Protein AF-A0A1Y1Q187-F1 (afdb_monomer_lite)

Foldseek 3Di:
DPDPVPDWDWAAQDQCDPANVNSPHDHTHPQTQAFKDKDWDDWWWQKDFRYKPPDDFFKKKWKAAQVQCWIEIQPFDTDHDQDFDWDWHAHNVRRIIIIMTGDNVTGDNHIDMTIMGIGGDPRPSDDDQDPVCVVVPDDDKDKDKDDDPDDPDDDDDDDDDPDDDPDPQDWDWDFDPDPDDDTIIIIID

Structure (mmCIF, N/CA/C/O backbone):
data_AF-A0A1Y1Q187-F1
#
_entry.id   AF-A0A1Y1Q187-F1
#
loop_
_atom_site.group_PDB
_atom_site.id
_atom_site.type_symbol
_atom_site.label_atom_id
_atom_site.label_alt_id
_atom_site.label_comp_id
_atom_site.label_asym_id
_atom_site.label_entity_id
_atom_site.label_seq_id
_atom_site.pdbx_PDB_ins_code
_atom_site.Cartn_x
_atom_site.Cartn_y
_atom_site.Cartn_z
_atom_site.occupancy
_atom_site.B_iso_or_equiv
_atom_site.auth_seq_id
_atom_site.auth_comp_id
_atom_site.auth_asym_id
_atom_site.auth_atom_id
_atom_site.pdbx_PDB_model_num
ATOM 1 N N . MET A 1 1 ? -13.799 8.717 -9.356 1.00 34.78 1 MET A N 1
ATOM 2 C CA . MET A 1 1 ? -12.427 8.292 -9.695 1.00 34.78 1 MET A CA 1
ATOM 3 C C . MET A 1 1 ? -11.958 7.432 -8.530 1.00 34.78 1 MET A C 1
ATOM 5 O O . MET A 1 1 ? -11.816 7.969 -7.443 1.00 34.78 1 MET A O 1
ATOM 9 N N . SER A 1 2 ? -11.917 6.103 -8.684 1.00 37.66 2 SER A N 1
ATOM 10 C CA . SER A 1 2 ? -11.393 5.218 -7.629 1.00 37.66 2 SER A CA 1
ATOM 11 C C . SER A 1 2 ? -9.907 5.535 -7.467 1.00 37.66 2 SER A C 1
ATOM 13 O O . SER A 1 2 ? -9.223 5.721 -8.474 1.00 37.66 2 SER A O 1
ATOM 15 N N . ALA A 1 3 ? -9.464 5.732 -6.228 1.00 46.84 3 ALA A N 1
ATOM 16 C CA . ALA A 1 3 ? -8.128 6.207 -5.917 1.00 46.84 3 ALA A CA 1
ATOM 17 C C . ALA A 1 3 ? -7.048 5.301 -6.531 1.00 46.84 3 ALA A C 1
ATOM 19 O O . ALA A 1 3 ? -7.220 4.089 -6.663 1.00 46.84 3 ALA A O 1
ATOM 20 N N . ILE A 1 4 ? -5.916 5.915 -6.867 1.00 53.22 4 ILE A N 1
ATOM 21 C CA . ILE A 1 4 ? -4.645 5.308 -7.302 1.00 53.22 4 ILE A CA 1
ATOM 22 C C . ILE A 1 4 ? -4.083 4.233 -6.343 1.00 53.22 4 ILE A C 1
ATOM 24 O O . ILE A 1 4 ? -3.059 3.622 -6.634 1.00 53.22 4 ILE A O 1
ATOM 28 N N . ASP A 1 5 ? -4.770 3.967 -5.233 1.00 57.59 5 ASP A N 1
ATOM 29 C CA . ASP A 1 5 ? -4.367 3.099 -4.125 1.00 57.59 5 ASP A CA 1
ATOM 30 C C . ASP A 1 5 ? -4.314 1.599 -4.493 1.00 57.59 5 ASP A C 1
ATOM 32 O O . ASP A 1 5 ? -3.791 0.801 -3.725 1.00 57.59 5 ASP A O 1
ATOM 36 N N . ASN A 1 6 ? -4.806 1.200 -5.674 1.00 70.00 6 ASN A N 1
ATOM 37 C CA . ASN A 1 6 ? -4.885 -0.207 -6.103 1.00 70.00 6 ASN A CA 1
ATOM 38 C C . ASN A 1 6 ? -3.731 -0.673 -7.017 1.00 70.00 6 ASN A C 1
ATOM 40 O O . ASN A 1 6 ? -3.802 -1.770 -7.577 1.00 70.00 6 ASN A O 1
ATOM 44 N N . ILE A 1 7 ? -2.685 0.138 -7.223 1.00 80.88 7 ILE A N 1
ATOM 45 C CA . ILE A 1 7 ? -1.506 -0.274 -8.006 1.00 80.88 7 ILE A CA 1
ATOM 46 C C . ILE A 1 7 ? -0.390 -0.722 -7.064 1.00 80.88 7 ILE A C 1
ATOM 48 O O . ILE A 1 7 ? 0.131 0.052 -6.262 1.00 80.88 7 ILE A O 1
ATOM 52 N N . HIS A 1 8 ? 0.005 -1.989 -7.187 1.00 85.19 8 HIS A N 1
ATOM 53 C CA . HIS A 1 8 ? 1.102 -2.577 -6.420 1.00 85.19 8 HIS A CA 1
ATOM 54 C C . HIS A 1 8 ? 2.305 -2.816 -7.328 1.00 85.19 8 HIS A C 1
ATOM 56 O O . HIS A 1 8 ? 2.205 -3.553 -8.309 1.00 85.19 8 HIS A O 1
ATOM 62 N N . ILE A 1 9 ? 3.452 -2.245 -6.962 1.00 88.12 9 ILE A N 1
ATOM 63 C CA . ILE A 1 9 ? 4.723 -2.490 -7.646 1.00 88.12 9 ILE A CA 1
ATOM 64 C C . ILE A 1 9 ? 5.399 -3.696 -6.996 1.00 88.12 9 ILE A C 1
ATOM 66 O O . ILE A 1 9 ? 5.473 -3.794 -5.769 1.00 88.12 9 ILE A O 1
ATOM 70 N N . ARG A 1 10 ? 5.849 -4.645 -7.820 1.00 89.50 10 ARG A N 1
ATOM 71 C CA . ARG A 1 10 ? 6.501 -5.892 -7.400 1.00 89.50 10 ARG A CA 1
ATOM 72 C C . ARG A 1 10 ? 7.610 -6.233 -8.390 1.00 89.50 10 ARG A C 1
ATOM 74 O O . ARG A 1 10 ? 7.431 -6.022 -9.587 1.00 89.50 10 ARG A O 1
ATOM 81 N N . LEU A 1 11 ? 8.714 -6.781 -7.888 1.00 90.44 11 LEU A N 1
ATOM 82 C CA . LEU A 1 11 ? 9.819 -7.264 -8.719 1.00 90.44 11 LEU A CA 1
ATOM 83 C C . LEU A 1 11 ? 9.444 -8.578 -9.431 1.00 90.44 11 LEU A C 1
ATOM 85 O O . LEU A 1 11 ? 8.523 -9.287 -9.010 1.00 90.44 11 LEU A O 1
ATOM 89 N N . SER A 1 12 ? 10.153 -8.899 -10.513 1.00 87.94 12 SER A N 1
ATOM 90 C CA . SER A 1 12 ? 10.093 -10.201 -11.207 1.00 87.94 12 SER A CA 1
ATOM 91 C C . SER A 1 12 ? 11.292 -11.078 -10.803 1.00 87.94 12 SER A C 1
ATOM 93 O O . SER A 1 12 ? 11.997 -10.702 -9.880 1.00 87.94 12 SER A O 1
ATOM 95 N N . GLY A 1 13 ? 11.542 -12.241 -11.411 1.00 88.38 13 GLY A N 1
ATOM 96 C CA . GLY A 1 13 ? 12.723 -13.067 -11.087 1.00 88.38 13 GLY A CA 1
ATOM 97 C C . GLY A 1 13 ? 12.533 -14.104 -9.972 1.00 88.38 13 GLY A C 1
ATOM 98 O O . GLY A 1 13 ? 13.489 -14.771 -9.588 1.00 88.38 13 GLY A O 1
ATOM 99 N N . GLY A 1 14 ? 11.309 -14.293 -9.465 1.00 89.62 14 GLY A N 1
ATOM 100 C CA . GLY A 1 14 ? 10.990 -15.299 -8.446 1.00 89.62 14 GLY A CA 1
ATOM 101 C C . GLY A 1 14 ? 10.112 -14.765 -7.314 1.00 89.62 14 GLY A C 1
ATOM 102 O O . GLY A 1 14 ? 10.111 -13.573 -7.012 1.00 89.62 14 GLY A O 1
ATOM 103 N N . SER A 1 15 ? 9.364 -15.654 -6.646 1.00 90.12 15 SER A N 1
ATOM 104 C CA . SER A 1 15 ? 8.418 -15.256 -5.591 1.00 90.12 15 SER A CA 1
ATOM 105 C C . SER A 1 15 ? 9.099 -14.592 -4.390 1.00 90.12 15 SER A C 1
ATOM 107 O O . SER A 1 15 ? 8.516 -13.707 -3.785 1.00 90.12 15 SER A O 1
ATOM 109 N N . GLY A 1 16 ? 10.331 -14.976 -4.054 1.00 91.19 16 GLY A N 1
ATOM 110 C CA . GLY A 1 16 ? 11.084 -14.389 -2.941 1.00 91.19 16 GLY A CA 1
ATOM 111 C C . GLY A 1 16 ? 11.905 -13.150 -3.300 1.00 91.19 16 GLY A C 1
ATOM 112 O O . GLY A 1 16 ? 12.696 -12.721 -2.470 1.00 91.19 16 GLY A O 1
ATOM 113 N N . ASN A 1 17 ? 11.788 -12.602 -4.516 1.00 90.50 17 ASN A N 1
ATOM 114 C CA . ASN A 1 17 ? 12.696 -11.540 -4.934 1.00 90.50 17 ASN A CA 1
ATOM 115 C C . ASN A 1 17 ? 12.448 -10.222 -4.166 1.00 90.50 17 ASN A C 1
ATOM 117 O O . ASN A 1 17 ? 11.346 -9.667 -4.219 1.00 90.50 17 ASN A O 1
ATOM 121 N N . THR A 1 18 ? 13.489 -9.713 -3.508 1.00 89.12 18 THR A N 1
ATOM 122 C CA . THR A 1 18 ? 13.568 -8.377 -2.898 1.00 89.12 18 THR A CA 1
ATOM 123 C C . THR A 1 18 ? 14.679 -7.500 -3.490 1.00 89.12 18 THR A C 1
ATOM 125 O O . THR A 1 18 ? 14.793 -6.354 -3.081 1.00 89.12 18 THR A O 1
ATOM 128 N N . ASP A 1 19 ? 15.489 -8.024 -4.412 1.00 87.44 19 ASP A N 1
ATOM 129 C CA . ASP A 1 19 ? 16.639 -7.370 -5.041 1.00 87.44 19 ASP A CA 1
ATOM 130 C C . ASP A 1 19 ? 16.348 -7.048 -6.525 1.00 87.44 19 ASP A C 1
ATOM 132 O O . ASP A 1 19 ? 16.164 -7.966 -7.343 1.00 87.44 19 ASP A O 1
ATOM 136 N N . PRO A 1 20 ? 16.335 -5.764 -6.914 1.00 86.75 20 PRO A N 1
ATOM 137 C CA . PRO A 1 20 ? 16.074 -5.343 -8.292 1.00 86.75 20 PRO A CA 1
ATOM 138 C C . PRO A 1 20 ? 17.073 -5.889 -9.304 1.00 86.75 20 PRO A C 1
ATOM 140 O O . PRO A 1 20 ? 16.671 -6.175 -10.428 1.00 86.75 20 PRO A O 1
ATOM 143 N N . ASN A 1 21 ? 18.326 -6.130 -8.904 1.00 83.88 21 ASN A N 1
ATOM 144 C CA . ASN A 1 21 ? 19.351 -6.692 -9.792 1.00 83.88 21 ASN A CA 1
ATOM 145 C C . ASN A 1 21 ? 18.992 -8.110 -10.260 1.00 83.88 21 ASN A C 1
ATOM 147 O O . ASN A 1 21 ? 19.491 -8.601 -11.269 1.00 83.88 21 ASN A O 1
ATOM 151 N N . THR A 1 22 ? 18.107 -8.792 -9.528 1.00 86.19 22 THR A N 1
ATOM 152 C CA . THR A 1 22 ? 17.637 -10.137 -9.879 1.00 86.19 22 THR A CA 1
ATOM 153 C C . THR A 1 22 ? 16.284 -10.127 -10.597 1.00 86.19 22 THR A C 1
ATOM 155 O O . THR A 1 22 ? 15.752 -11.186 -10.937 1.00 86.19 22 THR A O 1
ATOM 158 N N . ALA A 1 23 ? 15.716 -8.948 -10.885 1.00 87.44 23 ALA A N 1
ATOM 159 C CA . ALA A 1 23 ? 14.415 -8.782 -11.536 1.00 87.44 23 ALA A CA 1
ATOM 160 C C . ALA A 1 23 ? 14.460 -9.007 -13.064 1.00 87.44 23 ALA A C 1
ATOM 162 O O . ALA A 1 23 ? 13.929 -8.220 -13.846 1.00 87.44 23 ALA A O 1
ATOM 163 N N . LEU A 1 24 ? 15.037 -10.131 -13.492 1.00 83.94 24 LEU A N 1
ATOM 164 C CA . LEU A 1 24 ? 15.310 -10.482 -14.893 1.00 83.94 24 LEU A CA 1
ATOM 165 C C . LEU A 1 24 ? 14.098 -11.079 -15.647 1.00 83.94 24 LEU A C 1
ATOM 167 O O . LEU A 1 24 ? 14.247 -11.714 -16.692 1.00 83.94 24 LEU A O 1
ATOM 171 N N . GLY A 1 25 ? 12.877 -10.897 -15.135 1.00 82.56 25 GLY A N 1
ATOM 172 C CA . GLY A 1 25 ? 11.638 -11.439 -15.702 1.00 82.56 25 GLY A CA 1
ATOM 173 C C . GLY A 1 25 ? 11.144 -12.736 -15.047 1.00 82.56 25 GLY A C 1
ATOM 174 O O . GLY A 1 25 ? 11.734 -13.262 -14.108 1.00 82.56 25 GLY A O 1
ATOM 175 N N . GLY A 1 26 ? 10.006 -13.254 -15.516 1.00 84.44 26 GLY A N 1
ATOM 176 C CA . GLY A 1 26 ? 9.407 -14.490 -14.996 1.00 84.44 26 GLY A CA 1
ATOM 177 C C . GLY A 1 26 ? 8.438 -14.268 -13.830 1.00 84.44 26 GLY A C 1
ATOM 178 O O . GLY A 1 26 ? 7.611 -13.362 -13.863 1.00 84.44 26 GLY A O 1
ATOM 179 N N . ILE A 1 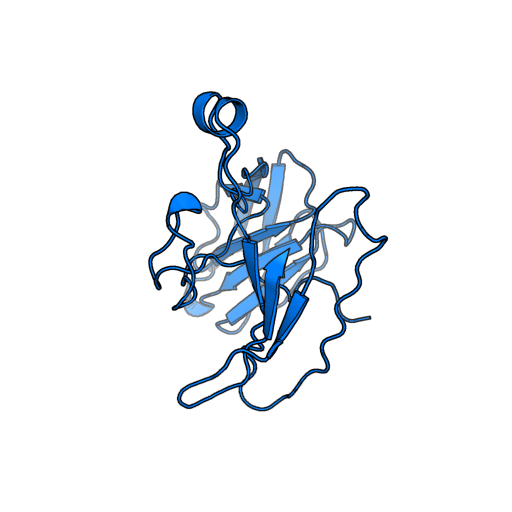27 ? 8.497 -15.131 -12.810 1.00 86.31 27 ILE A N 1
ATOM 180 C CA . ILE A 1 27 ? 7.509 -15.155 -11.718 1.00 86.31 27 ILE A CA 1
ATOM 181 C C . ILE A 1 27 ? 7.565 -13.852 -10.903 1.00 86.31 27 ILE A C 1
ATOM 183 O O . ILE A 1 27 ? 8.628 -13.444 -10.435 1.00 86.31 27 ILE A O 1
ATOM 187 N N . LYS A 1 28 ? 6.396 -13.235 -10.691 1.00 88.81 28 LYS A N 1
ATOM 188 C CA . LYS A 1 28 ? 6.206 -12.057 -9.831 1.00 88.81 28 LYS A CA 1
ATOM 189 C C . LYS A 1 28 ? 6.535 -12.361 -8.364 1.00 88.81 28 LYS A C 1
ATOM 191 O O . LYS A 1 28 ? 6.045 -13.345 -7.809 1.00 88.81 28 LYS A O 1
ATOM 196 N N . SER A 1 29 ? 7.251 -11.449 -7.713 1.00 91.38 29 SER A N 1
ATOM 197 C CA . SER A 1 29 ? 7.556 -11.496 -6.282 1.00 91.38 29 SER A CA 1
ATOM 198 C C . SER A 1 29 ? 6.315 -11.376 -5.380 1.00 91.38 29 SER A C 1
ATOM 200 O O . SER A 1 29 ? 5.363 -10.638 -5.666 1.00 91.38 29 SER A O 1
ATOM 202 N N . SER A 1 30 ? 6.342 -12.061 -4.233 1.00 89.81 30 SER A N 1
ATOM 203 C CA . SER A 1 30 ? 5.419 -11.870 -3.111 1.00 89.81 30 SER A CA 1
ATOM 204 C C . SER A 1 30 ? 5.783 -10.674 -2.228 1.00 89.81 30 SER A C 1
ATOM 206 O O . SER A 1 30 ? 4.955 -10.273 -1.407 1.00 89.81 30 SER A O 1
ATOM 208 N N . HIS A 1 31 ? 6.900 -9.993 -2.482 1.00 87.75 31 HIS A N 1
ATOM 209 C CA . HIS A 1 31 ? 7.253 -8.720 -1.851 1.00 87.75 31 HIS A CA 1
ATOM 210 C C . HIS A 1 31 ? 6.755 -7.527 -2.674 1.00 87.75 31 HIS A C 1
ATOM 212 O O . HIS A 1 31 ? 6.916 -7.477 -3.895 1.00 87.75 31 HIS A O 1
ATOM 218 N N . ARG A 1 32 ? 6.092 -6.579 -2.003 1.00 88.38 32 ARG A N 1
ATOM 219 C CA . ARG A 1 32 ? 5.692 -5.294 -2.589 1.00 88.38 32 ARG A CA 1
ATOM 220 C C . ARG A 1 32 ? 6.838 -4.304 -2.416 1.00 88.38 32 ARG A C 1
ATOM 222 O O . ARG A 1 32 ? 7.405 -4.226 -1.332 1.00 88.38 32 ARG A O 1
ATOM 229 N N . VAL A 1 33 ? 7.134 -3.530 -3.455 1.00 88.75 33 VAL A N 1
ATOM 230 C CA . VAL A 1 33 ? 8.047 -2.390 -3.338 1.00 88.75 33 VAL A CA 1
ATOM 231 C C . VAL A 1 33 ? 7.339 -1.286 -2.558 1.00 88.75 33 VAL A C 1
ATOM 233 O O . VAL A 1 33 ? 6.255 -0.839 -2.943 1.00 88.75 33 VAL A O 1
ATOM 236 N N . LEU A 1 34 ? 7.929 -0.884 -1.434 1.00 88.75 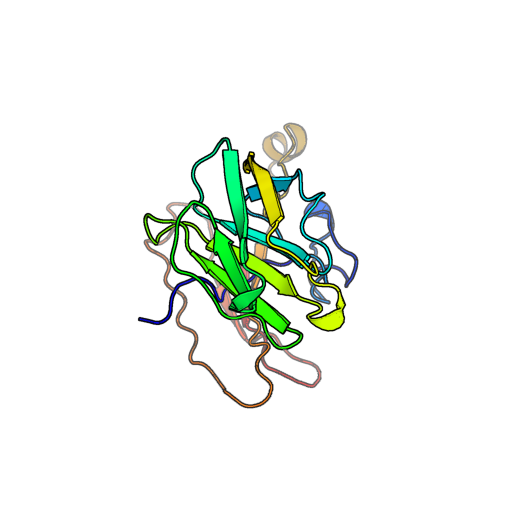34 LEU A N 1
ATOM 237 C CA . LEU A 1 34 ? 7.363 0.119 -0.537 1.00 88.75 34 LEU A CA 1
ATOM 238 C C . LEU A 1 34 ? 7.745 1.534 -0.992 1.00 88.75 34 LEU A C 1
ATOM 240 O O . LEU A 1 34 ? 8.796 1.742 -1.591 1.00 88.75 34 LEU A O 1
ATOM 244 N N . SER A 1 35 ? 6.888 2.514 -0.702 1.00 86.81 35 SER A N 1
ATOM 245 C CA . SER A 1 35 ? 7.191 3.941 -0.919 1.00 86.81 35 SER A CA 1
ATOM 246 C C . SER A 1 35 ? 7.572 4.666 0.369 1.00 86.81 35 SER A C 1
ATOM 248 O O . SER A 1 35 ? 8.295 5.659 0.340 1.00 86.81 35 SER A O 1
ATOM 250 N N . GLN A 1 36 ? 7.081 4.184 1.508 1.00 92.75 36 GLN A N 1
ATOM 251 C CA . GLN A 1 36 ? 7.394 4.708 2.831 1.00 92.75 36 GLN A CA 1
ATOM 252 C C . GLN A 1 36 ? 7.548 3.545 3.804 1.00 92.75 36 GLN A C 1
ATOM 254 O O . GLN A 1 36 ? 6.889 2.514 3.652 1.00 92.75 36 GLN A O 1
ATOM 259 N N . ALA A 1 37 ? 8.395 3.729 4.812 1.00 93.31 37 ALA A N 1
ATOM 260 C CA . ALA A 1 37 ? 8.474 2.822 5.946 1.00 93.31 37 ALA A CA 1
ATOM 261 C C . ALA A 1 37 ? 7.662 3.406 7.098 1.00 93.31 37 ALA A C 1
ATOM 263 O O . ALA A 1 37 ? 7.728 4.610 7.357 1.00 93.31 37 ALA A O 1
ATOM 264 N N . VAL A 1 38 ? 6.922 2.552 7.802 1.00 96.69 38 VAL A N 1
ATOM 265 C CA . VAL A 1 38 ? 6.204 2.929 9.021 1.00 96.69 38 VAL A CA 1
ATOM 266 C C . VAL A 1 38 ? 6.599 1.966 10.126 1.00 96.69 38 VAL A C 1
ATOM 268 O O . VAL A 1 38 ? 6.465 0.754 9.983 1.00 96.69 38 VAL A O 1
ATOM 271 N N . THR A 1 39 ? 7.117 2.507 11.223 1.00 97.06 39 THR A N 1
ATOM 272 C CA . THR A 1 39 ? 7.641 1.724 12.351 1.00 97.06 39 THR A CA 1
ATOM 273 C C . THR A 1 39 ? 7.088 2.237 13.678 1.00 97.06 39 THR A C 1
ATOM 275 O O . THR A 1 39 ? 6.583 3.357 13.751 1.00 97.06 39 THR A O 1
ATOM 278 N N . GLY A 1 40 ? 7.179 1.421 14.732 1.00 96.81 40 GLY A N 1
ATOM 279 C CA . GLY A 1 40 ? 6.746 1.795 16.087 1.00 96.81 40 GLY A CA 1
ATOM 280 C C . GLY A 1 40 ? 5.395 1.228 16.532 1.00 96.81 40 GLY A C 1
ATOM 281 O O . GLY A 1 40 ? 4.875 1.663 17.553 1.00 96.81 40 GLY A O 1
ATOM 282 N N . LEU A 1 41 ? 4.819 0.270 15.797 1.00 97.81 41 LEU A N 1
ATOM 283 C CA . LEU A 1 41 ? 3.603 -0.425 16.228 1.00 97.81 41 LEU A CA 1
ATOM 284 C C . LEU A 1 41 ? 3.929 -1.325 17.425 1.00 97.81 41 LEU A C 1
ATOM 286 O O . LEU A 1 41 ? 4.827 -2.164 17.326 1.00 97.81 41 LEU A O 1
ATOM 290 N N . SER A 1 42 ? 3.229 -1.147 18.545 1.00 96.56 42 SER A N 1
ATOM 291 C CA . SER A 1 42 ? 3.557 -1.867 19.782 1.00 96.56 42 SER A CA 1
ATOM 292 C C . SER A 1 42 ? 2.351 -2.179 20.663 1.00 96.56 42 SER A C 1
ATOM 294 O O . SER A 1 42 ? 2.267 -3.281 21.202 1.00 96.56 42 SER A O 1
ATOM 296 N N . ASN A 1 43 ? 1.405 -1.248 20.782 1.00 97.31 43 ASN A N 1
ATOM 297 C CA . ASN A 1 43 ? 0.252 -1.366 21.670 1.00 97.31 43 ASN A CA 1
ATOM 298 C C . ASN A 1 43 ? -0.998 -1.869 20.940 1.00 97.31 43 ASN A C 1
ATOM 300 O O . ASN A 1 43 ? -1.817 -2.574 21.529 1.00 97.31 43 ASN A O 1
ATOM 304 N N . ILE A 1 44 ? -1.165 -1.524 19.661 1.00 98.00 44 ILE A N 1
ATOM 305 C CA . ILE A 1 44 ? -2.304 -1.985 18.863 1.00 98.00 44 ILE A CA 1
ATOM 306 C C . ILE A 1 44 ? -1.994 -3.376 18.299 1.00 98.00 44 ILE A C 1
ATOM 308 O O . ILE A 1 44 ? -1.376 -3.530 17.246 1.00 98.00 44 ILE A O 1
ATOM 312 N N . THR A 1 45 ? -2.436 -4.409 19.015 1.00 98.00 45 THR A N 1
ATOM 313 C CA . THR A 1 45 ? -2.305 -5.811 18.602 1.00 98.00 45 THR A CA 1
ATOM 314 C C . THR A 1 45 ? -3.253 -6.167 17.454 1.00 98.00 45 THR A C 1
ATOM 316 O O . THR A 1 45 ? -4.237 -5.477 17.195 1.00 98.00 45 THR A O 1
ATOM 319 N N . GLY A 1 46 ? -2.962 -7.261 16.742 1.00 97.31 46 GLY A N 1
ATOM 320 C CA . GLY A 1 46 ? -3.821 -7.748 15.655 1.00 97.31 46 GLY A CA 1
ATOM 321 C C . GLY A 1 46 ? -3.789 -6.898 14.384 1.00 97.31 46 GLY A C 1
ATOM 322 O O . GLY A 1 46 ? -4.573 -7.156 13.478 1.00 97.31 46 GLY A O 1
ATOM 323 N N . VAL A 1 47 ? -2.890 -5.916 14.301 1.00 98.25 47 VAL A N 1
ATOM 324 C CA . VAL A 1 47 ? -2.666 -5.080 13.119 1.00 98.25 47 VAL A CA 1
ATOM 325 C C . VAL A 1 47 ? -1.277 -5.367 12.559 1.00 98.25 47 VAL A C 1
ATOM 327 O O . VAL A 1 47 ? -0.301 -5.446 13.298 1.00 98.25 47 VAL A O 1
ATOM 330 N N . THR A 1 48 ? -1.185 -5.523 11.244 1.00 97.38 48 THR A N 1
ATOM 331 C CA . THR A 1 48 ? 0.073 -5.506 10.490 1.00 97.38 48 THR A CA 1
ATOM 332 C C . THR A 1 48 ? 0.027 -4.336 9.522 1.00 97.38 48 THR A C 1
ATOM 334 O O . THR A 1 48 ? -1.005 -4.104 8.897 1.00 97.38 48 THR A O 1
ATOM 337 N N . ILE A 1 49 ? 1.119 -3.579 9.419 1.00 96.06 49 ILE A N 1
ATOM 338 C CA . ILE A 1 49 ? 1.238 -2.490 8.448 1.00 96.06 49 ILE A CA 1
ATOM 339 C C . ILE A 1 49 ? 1.843 -3.061 7.175 1.00 96.06 49 ILE A C 1
ATOM 341 O O . ILE A 1 49 ? 2.987 -3.513 7.187 1.00 96.06 49 ILE A O 1
ATOM 345 N N . ASP A 1 50 ? 1.080 -3.021 6.090 1.00 92.94 50 ASP A N 1
ATOM 346 C CA . ASP A 1 50 ? 1.479 -3.626 4.822 1.00 92.94 50 ASP A CA 1
ATOM 347 C C . ASP A 1 50 ? 2.122 -2.602 3.886 1.00 92.94 50 ASP A C 1
ATOM 349 O O . ASP A 1 50 ? 3.064 -2.914 3.154 1.00 92.94 50 ASP A O 1
ATOM 353 N N . TYR A 1 51 ? 1.606 -1.370 3.886 1.00 92.69 51 TYR A N 1
ATOM 354 C CA . TYR A 1 51 ? 2.078 -0.316 2.998 1.00 92.69 51 TYR A CA 1
ATOM 355 C C . TYR A 1 51 ? 1.680 1.076 3.489 1.00 92.69 51 TYR A C 1
ATOM 357 O O . TYR A 1 51 ? 0.646 1.269 4.125 1.00 92.69 51 TYR A O 1
ATOM 365 N N . ALA A 1 52 ? 2.489 2.068 3.135 1.00 93.19 52 ALA A N 1
ATOM 366 C CA . ALA A 1 52 ? 2.179 3.473 3.333 1.00 93.19 52 ALA A CA 1
ATOM 367 C C . ALA A 1 52 ? 2.639 4.284 2.123 1.00 93.19 52 ALA A C 1
ATOM 369 O O . ALA A 1 52 ? 3.697 4.021 1.542 1.00 93.19 52 ALA A O 1
ATOM 370 N N . HIS A 1 53 ? 1.847 5.287 1.755 1.00 91.38 53 HIS A N 1
ATOM 371 C CA . HIS A 1 53 ? 2.231 6.255 0.735 1.00 91.38 53 HIS A CA 1
ATOM 372 C C . HIS A 1 53 ? 1.615 7.623 1.003 1.00 91.38 53 HIS A C 1
ATOM 374 O O . HIS A 1 53 ? 0.567 7.733 1.642 1.00 91.38 53 HIS A O 1
ATOM 380 N N . SER A 1 54 ? 2.267 8.655 0.464 1.00 92.69 54 SER A N 1
ATOM 381 C CA . SER A 1 54 ? 1.819 10.051 0.513 1.00 92.69 54 SER A CA 1
ATOM 382 C C . SER A 1 54 ? 1.593 10.615 1.922 1.00 92.69 54 SER A C 1
ATOM 384 O O . SER A 1 54 ? 1.019 11.687 2.065 1.00 92.69 54 SER A O 1
ATOM 386 N N . ASN A 1 55 ? 2.048 9.934 2.976 1.00 94.44 55 ASN A N 1
ATOM 387 C CA . ASN A 1 55 ? 1.970 10.468 4.329 1.00 94.44 55 ASN A CA 1
ATOM 388 C C . ASN A 1 55 ? 3.088 11.497 4.545 1.00 94.44 55 ASN A C 1
ATOM 390 O O . ASN A 1 55 ? 4.207 11.279 4.070 1.00 94.44 55 ASN A O 1
ATOM 394 N N . PRO A 1 56 ? 2.846 12.584 5.295 1.00 95.19 56 PRO A N 1
ATOM 395 C CA . PRO A 1 56 ? 3.923 13.452 5.753 1.00 95.19 56 PRO A CA 1
ATOM 396 C C . PRO A 1 56 ? 4.999 12.652 6.499 1.00 95.19 56 PRO A C 1
ATOM 398 O O . PRO A 1 56 ? 4.683 11.759 7.287 1.00 95.19 56 PRO A O 1
ATOM 401 N N . LEU A 1 57 ? 6.272 12.968 6.247 1.00 96.31 57 LEU A N 1
ATOM 402 C CA . LEU A 1 57 ? 7.384 12.384 6.999 1.00 96.31 57 LEU A CA 1
ATOM 403 C C . LEU A 1 57 ? 7.362 12.893 8.446 1.00 96.31 57 LEU A C 1
ATOM 405 O O . LEU A 1 57 ? 6.980 14.035 8.699 1.00 96.31 57 LEU A O 1
ATOM 409 N N . GLY A 1 58 ? 7.818 12.066 9.384 1.00 96.94 58 GLY A N 1
ATOM 410 C CA . GLY A 1 58 ? 7.775 12.374 10.812 1.00 96.94 58 GLY A CA 1
ATOM 411 C C . GLY A 1 58 ? 6.883 11.390 11.551 1.00 96.94 58 GLY A C 1
ATOM 412 O O . GLY A 1 58 ? 6.970 10.191 11.305 1.00 96.94 58 GLY A O 1
ATOM 413 N N . THR A 1 59 ? 6.052 11.867 12.474 1.00 97.50 59 THR A N 1
ATOM 414 C CA . THR A 1 59 ? 5.192 10.995 13.281 1.00 97.50 59 THR A CA 1
ATOM 415 C C . THR A 1 59 ? 3.716 11.161 12.949 1.00 97.50 59 THR A C 1
ATOM 417 O O . THR A 1 59 ? 3.242 12.255 12.643 1.00 97.50 59 THR A O 1
ATOM 420 N N . ALA A 1 60 ? 2.974 10.062 13.040 1.00 97.94 60 ALA A N 1
ATOM 421 C CA . ALA A 1 60 ? 1.522 10.048 12.941 1.00 97.94 60 ALA A CA 1
ATOM 422 C C . ALA A 1 60 ? 0.942 8.982 13.876 1.00 97.94 60 ALA A C 1
ATOM 424 O O . ALA A 1 60 ? 1.562 7.953 14.141 1.00 97.94 60 ALA A O 1
ATOM 425 N N . THR A 1 61 ? -0.249 9.243 14.409 1.00 98.31 61 THR A N 1
ATOM 426 C CA . THR A 1 61 ? -0.897 8.342 15.367 1.00 98.31 61 THR A CA 1
ATOM 427 C C . THR A 1 61 ? -1.790 7.344 14.644 1.00 98.31 61 THR A C 1
ATOM 429 O O . THR A 1 61 ? -2.676 7.745 13.888 1.00 98.31 61 THR A O 1
ATOM 432 N N . LEU A 1 62 ? -1.593 6.057 14.923 1.00 98.69 62 LEU A N 1
ATOM 433 C CA . LEU A 1 62 ? -2.600 5.025 14.706 1.00 98.69 62 LEU A CA 1
ATOM 434 C C . LEU A 1 62 ? -3.378 4.879 16.015 1.00 98.69 62 LEU A C 1
ATOM 436 O O . LEU A 1 62 ? -2.768 4.683 17.066 1.00 98.69 62 LEU A O 1
ATOM 440 N N . ALA A 1 63 ? -4.702 5.005 15.978 1.00 98.50 63 ALA A N 1
ATOM 441 C CA . ALA A 1 63 ? -5.532 4.868 17.173 1.00 98.50 63 ALA A CA 1
ATOM 442 C C . ALA A 1 63 ? -6.694 3.906 16.938 1.00 98.50 63 ALA A C 1
ATOM 444 O O . ALA A 1 63 ? -7.399 4.004 15.932 1.00 98.50 63 ALA A O 1
ATOM 445 N N . TYR A 1 64 ? -6.878 3.000 17.893 1.00 98.75 64 TYR A N 1
ATOM 446 C CA . TYR A 1 64 ? -7.962 2.038 17.982 1.00 98.75 64 TYR A CA 1
ATOM 447 C C . TYR A 1 64 ? -8.976 2.468 19.042 1.00 98.75 64 TYR A C 1
ATOM 449 O O . TYR A 1 64 ? -8.606 2.793 20.172 1.00 98.75 64 TYR A O 1
ATOM 457 N N . THR A 1 65 ? -10.257 2.408 18.686 1.00 98.50 65 THR A N 1
ATOM 458 C CA . THR A 1 65 ? -11.375 2.643 19.604 1.00 98.50 65 THR A CA 1
ATOM 459 C C . THR A 1 65 ? -12.182 1.361 19.762 1.00 98.50 65 THR A C 1
ATOM 461 O O . THR A 1 65 ? -12.776 0.875 18.798 1.00 98.50 65 THR A O 1
ATOM 464 N N . HIS A 1 66 ? -12.242 0.833 20.984 1.00 98.00 66 HIS A N 1
ATOM 465 C CA . HIS A 1 66 ? -12.835 -0.465 21.299 1.00 98.00 66 HIS A CA 1
ATOM 466 C C . HIS A 1 66 ? -14.358 -0.467 21.146 1.00 98.00 66 HIS A C 1
ATOM 468 O O . HIS A 1 66 ? -14.910 -1.362 20.514 1.00 98.00 66 HIS A O 1
ATOM 474 N N . SER A 1 67 ? -15.038 0.567 21.652 1.00 95.88 67 SER A N 1
ATOM 475 C CA . SER A 1 67 ? -16.510 0.661 21.611 1.00 95.88 67 SER A CA 1
ATOM 476 C C . SER A 1 67 ? -17.076 0.621 20.180 1.00 95.88 67 SER A C 1
ATOM 478 O O . SER A 1 67 ? -18.148 0.068 19.945 1.00 95.88 67 SER A O 1
ATOM 480 N N . GLY A 1 68 ? -16.337 1.174 19.210 1.00 94.62 68 GLY A N 1
ATOM 481 C CA . GLY A 1 68 ? -16.715 1.177 17.793 1.00 94.62 68 GLY A CA 1
ATOM 482 C C . GLY A 1 68 ? -16.015 0.120 16.937 1.00 94.62 68 GLY A C 1
ATOM 483 O O . GLY A 1 68 ? -16.365 -0.027 15.769 1.00 94.62 68 GLY A O 1
ATOM 484 N N . VAL A 1 69 ? -15.023 -0.590 17.486 1.00 97.81 69 VAL A N 1
ATOM 485 C CA . VAL A 1 69 ? -14.098 -1.466 16.744 1.00 97.81 69 VAL A CA 1
ATOM 486 C C . VAL A 1 69 ? -13.569 -0.760 15.488 1.00 97.81 69 VAL A C 1
ATOM 488 O O . VAL A 1 69 ? -13.684 -1.243 14.358 1.00 97.81 69 VAL A O 1
ATOM 491 N N . THR A 1 70 ? -13.034 0.447 15.685 1.00 98.50 70 THR A N 1
ATOM 492 C CA . THR A 1 70 ? -12.556 1.311 14.598 1.00 98.50 70 THR A CA 1
ATOM 493 C C . THR A 1 70 ? -11.084 1.657 14.738 1.00 98.50 70 THR A C 1
ATOM 495 O O . THR A 1 70 ? -10.598 1.844 15.852 1.00 98.50 70 THR A O 1
ATOM 498 N N . LEU A 1 71 ? -10.405 1.840 13.606 1.00 98.69 71 LEU A N 1
ATOM 499 C CA . LEU A 1 71 ? -9.063 2.415 13.530 1.00 98.69 71 LEU A CA 1
ATOM 500 C C . LEU A 1 71 ? -9.089 3.789 12.852 1.00 98.69 71 LEU A C 1
ATOM 502 O O . LEU A 1 71 ? -9.876 4.032 11.939 1.00 98.69 71 LEU A O 1
ATOM 506 N N . THR A 1 72 ? -8.198 4.677 13.284 1.00 98.31 72 THR A N 1
ATOM 507 C CA . THR A 1 72 ? -7.930 5.987 12.672 1.00 98.31 72 THR A CA 1
ATOM 508 C C . THR A 1 72 ? -6.435 6.153 12.452 1.00 98.31 72 THR A C 1
ATOM 510 O O . THR A 1 72 ? -5.630 5.636 13.226 1.00 98.31 72 THR A O 1
ATOM 513 N N . TRP A 1 73 ? -6.060 6.898 11.414 1.00 98.31 73 TRP A N 1
ATOM 514 C CA . TRP A 1 73 ? -4.668 7.178 11.076 1.00 98.31 73 TRP A CA 1
ATOM 515 C C . TRP A 1 73 ? -4.451 8.680 10.926 1.00 98.31 73 TRP A C 1
ATOM 517 O O . TRP A 1 73 ? -5.202 9.336 10.212 1.00 98.31 73 TRP A O 1
ATOM 527 N N . GLY A 1 74 ? -3.456 9.250 11.610 1.00 96.69 74 GLY A N 1
ATOM 528 C CA . GLY A 1 74 ? -3.073 10.661 11.455 1.00 96.69 74 GLY A CA 1
ATOM 529 C C . GLY A 1 74 ? -4.227 11.657 11.659 1.00 96.69 74 GLY A C 1
ATOM 530 O O . GLY A 1 74 ? -4.276 12.688 10.983 1.00 96.69 74 GLY A O 1
ATOM 531 N N . GLY A 1 75 ? -5.191 11.319 12.525 1.00 95.31 75 GLY A N 1
ATOM 532 C CA . GLY A 1 75 ? -6.403 12.111 12.770 1.00 95.31 75 GLY A CA 1
ATOM 533 C C . GLY A 1 75 ? -7.461 12.054 11.659 1.00 95.31 75 GLY A C 1
ATOM 534 O O . GLY A 1 75 ? -8.359 12.892 11.640 1.00 95.31 75 GLY A O 1
ATOM 535 N N . GLY A 1 76 ? -7.347 11.122 10.712 1.00 96.75 76 GLY A N 1
ATOM 536 C CA . GLY A 1 76 ? -8.326 10.923 9.647 1.00 96.75 76 GLY A CA 1
ATOM 537 C C . GLY A 1 76 ? -9.601 10.209 10.094 1.00 96.75 76 GLY A C 1
ATOM 538 O O . GLY A 1 76 ? -9.830 9.947 11.276 1.00 96.75 76 GLY A O 1
ATOM 539 N N . THR A 1 77 ? -10.460 9.903 9.122 1.00 96.69 77 THR A N 1
ATOM 540 C CA . THR A 1 77 ? -11.765 9.275 9.363 1.00 96.69 77 THR A CA 1
ATOM 541 C C . THR A 1 77 ? -11.623 7.868 9.942 1.00 96.69 77 THR A C 1
ATOM 543 O O . THR A 1 77 ? -10.791 7.079 9.497 1.00 96.69 77 THR A O 1
ATOM 546 N N . ALA A 1 78 ? -12.476 7.544 10.916 1.00 97.81 78 ALA A N 1
ATOM 547 C CA . ALA A 1 78 ? -12.534 6.220 11.518 1.00 97.81 78 ALA A CA 1
ATOM 548 C C . ALA A 1 78 ? -13.032 5.166 10.519 1.00 97.81 78 ALA A C 1
ATOM 550 O O . ALA A 1 78 ? -14.050 5.355 9.852 1.00 97.81 78 ALA A O 1
ATOM 551 N N . VAL A 1 79 ? -12.328 4.038 10.458 1.00 98.19 79 VAL A N 1
ATOM 552 C CA . VAL A 1 79 ? -12.668 2.881 9.625 1.00 98.19 79 VAL A CA 1
ATOM 553 C C . VAL A 1 79 ? -13.019 1.709 10.532 1.00 98.19 79 VAL A C 1
ATOM 555 O O . VAL A 1 79 ? -12.245 1.361 11.422 1.00 98.19 79 VAL A O 1
ATOM 558 N N . ALA A 1 80 ? -14.189 1.104 10.318 1.00 98.00 80 ALA A N 1
ATOM 559 C CA . ALA A 1 80 ? -14.626 -0.080 11.054 1.00 98.00 80 ALA A CA 1
ATOM 560 C C . ALA A 1 80 ? -13.830 -1.316 10.622 1.00 98.00 80 ALA A C 1
ATOM 562 O O . ALA A 1 80 ? -13.740 -1.607 9.431 1.00 98.00 80 ALA A O 1
ATOM 563 N N . VAL A 1 81 ? -13.292 -2.052 11.596 1.00 97.69 81 VAL A N 1
ATOM 564 C CA . VAL A 1 81 ? -12.390 -3.197 11.378 1.00 97.69 81 VAL A CA 1
ATOM 565 C C . VAL A 1 81 ? -12.863 -4.466 12.095 1.00 97.69 81 VAL A C 1
ATOM 567 O O . VAL A 1 81 ? -12.076 -5.268 12.591 1.00 97.69 81 VAL A O 1
ATOM 570 N N . ALA A 1 82 ? -14.183 -4.656 12.158 1.00 95.81 82 ALA A N 1
ATOM 571 C CA . ALA A 1 82 ? -14.821 -5.751 12.895 1.00 95.81 82 ALA A CA 1
ATOM 572 C C . ALA A 1 82 ? -14.512 -7.157 12.336 1.00 95.81 82 ALA A C 1
ATOM 574 O O . ALA A 1 82 ? -14.659 -8.158 13.038 1.00 95.81 82 ALA A O 1
ATOM 575 N N . THR A 1 83 ? -14.072 -7.251 11.081 1.00 97.06 83 THR A N 1
ATOM 576 C CA . THR A 1 83 ? -13.740 -8.516 10.412 1.00 97.06 83 THR A CA 1
ATOM 577 C C . THR A 1 83 ? -12.261 -8.601 10.061 1.00 97.06 83 THR A C 1
ATOM 579 O O . THR A 1 83 ? -11.606 -7.582 9.850 1.00 97.06 83 THR A O 1
ATOM 582 N N . ASN A 1 84 ? -11.735 -9.819 9.931 1.00 97.88 84 ASN A N 1
ATOM 583 C CA . ASN A 1 84 ? -10.399 -10.014 9.372 1.00 97.88 84 ASN A CA 1
ATOM 584 C C . ASN A 1 84 ? -10.334 -9.463 7.942 1.00 97.88 84 ASN A C 1
ATOM 586 O O . ASN A 1 84 ? -11.268 -9.673 7.164 1.00 97.88 84 ASN A O 1
ATOM 590 N N . GLY A 1 85 ? -9.233 -8.810 7.581 1.00 96.25 85 GLY A N 1
ATOM 591 C CA . GLY A 1 85 ? -9.034 -8.337 6.213 1.00 96.25 85 GLY A CA 1
ATOM 592 C C . GLY A 1 85 ? -8.065 -7.173 6.089 1.00 96.25 85 GLY A C 1
ATOM 593 O O . GLY A 1 85 ? -7.462 -6.741 7.069 1.00 96.25 85 GLY A O 1
ATOM 594 N N . THR A 1 86 ? -7.940 -6.679 4.861 1.00 94.69 86 THR A N 1
ATOM 595 C CA . THR A 1 86 ? -7.122 -5.514 4.517 1.00 94.69 86 THR A CA 1
ATOM 596 C C . THR A 1 86 ? -7.978 -4.252 4.528 1.00 94.69 86 THR A C 1
ATOM 598 O O . THR A 1 86 ? -9.082 -4.240 3.980 1.00 94.69 86 THR A O 1
ATOM 601 N N . TYR A 1 87 ? -7.463 -3.187 5.135 1.00 95.75 87 TYR A N 1
ATOM 602 C CA . TYR A 1 87 ? -8.137 -1.904 5.289 1.00 95.75 87 TYR A CA 1
ATOM 603 C C . TYR A 1 87 ? -7.220 -0.759 4.876 1.00 95.75 87 TYR A C 1
ATOM 605 O O . TYR A 1 87 ? -6.004 -0.823 5.049 1.00 95.75 87 TYR A O 1
ATOM 613 N N . PHE A 1 88 ? -7.830 0.315 4.378 1.00 94.31 88 PHE A N 1
ATOM 614 C CA . PHE A 1 88 ? -7.140 1.541 3.996 1.00 94.31 88 PHE A CA 1
ATOM 615 C C . PHE A 1 88 ? -7.575 2.665 4.927 1.00 94.31 88 PHE A C 1
ATOM 617 O O . PHE A 1 88 ? -8.750 3.036 4.957 1.00 94.31 88 PHE A O 1
ATOM 624 N N . LEU A 1 89 ? -6.630 3.208 5.686 1.00 96.50 89 LEU A N 1
ATOM 625 C CA . LEU A 1 89 ? -6.846 4.349 6.564 1.00 96.50 89 LEU A CA 1
ATOM 626 C C . LEU A 1 89 ? -6.270 5.592 5.896 1.00 96.50 89 LEU A C 1
ATOM 628 O O . LEU A 1 89 ? -5.102 5.607 5.510 1.00 96.50 89 LEU A O 1
ATOM 632 N N . LYS A 1 90 ? -7.078 6.641 5.766 1.00 95.44 90 LYS A N 1
ATOM 633 C CA . LYS A 1 90 ? -6.617 7.936 5.258 1.00 95.44 90 LYS A CA 1
ATOM 634 C C . LYS A 1 90 ? -6.189 8.826 6.416 1.00 95.44 90 LYS A C 1
ATOM 636 O O . LYS A 1 90 ? -6.800 8.771 7.482 1.00 95.44 90 LYS A O 1
ATOM 641 N N . ASN A 1 91 ? -5.157 9.638 6.205 1.00 95.62 91 ASN A N 1
ATOM 642 C CA . ASN A 1 91 ? -4.806 10.713 7.130 1.00 95.62 91 ASN A CA 1
ATOM 643 C C . ASN A 1 91 ? -5.889 11.815 7.131 1.00 95.62 91 ASN A C 1
ATOM 645 O O . ASN A 1 91 ? -6.823 11.804 6.328 1.00 95.62 91 ASN A O 1
ATOM 649 N N . SER A 1 92 ? -5.761 12.794 8.027 1.00 95.88 92 SER A N 1
ATOM 650 C CA . SER A 1 92 ? -6.694 13.931 8.118 1.00 95.88 92 SER A CA 1
ATOM 651 C C . SER A 1 92 ? -6.776 14.792 6.850 1.00 95.88 92 SER A C 1
ATOM 653 O O . SER A 1 92 ? -7.832 15.357 6.577 1.00 95.88 92 SER A O 1
ATOM 655 N N . ALA A 1 93 ? -5.702 14.872 6.059 1.00 93.00 93 ALA A N 1
ATOM 656 C CA . ALA A 1 93 ? -5.690 15.594 4.786 1.00 93.00 93 ALA A CA 1
ATOM 657 C C . ALA A 1 93 ? -6.330 14.803 3.624 1.00 93.00 93 ALA A C 1
ATOM 659 O O . ALA A 1 93 ? -6.665 15.387 2.595 1.00 93.00 93 ALA A O 1
ATOM 660 N N . GLY A 1 94 ? -6.541 13.493 3.787 1.00 90.12 94 GLY A N 1
ATOM 661 C CA . GLY A 1 94 ? -7.145 12.605 2.791 1.00 90.12 94 GLY A CA 1
ATOM 662 C C . GLY A 1 94 ? -6.202 12.145 1.671 1.00 90.12 94 GLY A C 1
ATOM 663 O O . GLY A 1 94 ? -6.623 11.368 0.812 1.00 90.12 94 GLY A O 1
ATOM 664 N N . ASP A 1 95 ? -4.949 12.598 1.670 1.00 88.62 95 ASP A N 1
ATOM 665 C CA . ASP A 1 95 ? -3.937 12.308 0.650 1.00 88.62 95 ASP A CA 1
ATOM 666 C C . ASP A 1 95 ? -3.024 11.129 1.022 1.00 88.62 95 ASP A C 1
ATOM 668 O O . ASP A 1 95 ? -2.683 10.316 0.160 1.00 88.62 95 ASP A O 1
ATOM 672 N N . GLY A 1 96 ? -2.665 11.014 2.299 1.00 92.81 96 GLY A N 1
ATOM 673 C CA . GLY A 1 96 ? -1.853 9.938 2.851 1.00 92.81 96 GLY A CA 1
ATOM 674 C C . GLY A 1 96 ? -2.686 8.708 3.188 1.00 92.81 96 GLY A C 1
ATOM 675 O O . GLY A 1 96 ? -3.770 8.819 3.767 1.00 92.81 96 GLY A O 1
ATOM 676 N N . THR A 1 97 ? -2.162 7.527 2.861 1.00 93.44 97 THR A N 1
ATOM 677 C CA . THR A 1 97 ? -2.824 6.245 3.142 1.00 93.44 97 THR A CA 1
ATOM 678 C C . THR A 1 97 ? -1.915 5.326 3.936 1.00 93.44 97 THR A C 1
ATOM 680 O O . THR A 1 97 ? -0.719 5.224 3.647 1.00 93.44 97 THR A O 1
ATOM 683 N N . LEU A 1 98 ? -2.510 4.608 4.883 1.00 95.50 98 LEU A N 1
ATOM 684 C CA . LEU A 1 98 ? -1.945 3.426 5.515 1.00 95.50 98 LEU A CA 1
ATOM 685 C C . LEU A 1 98 ? -2.787 2.209 5.112 1.00 95.50 98 LEU A C 1
ATOM 687 O O . LEU A 1 98 ? -3.992 2.180 5.360 1.00 95.50 98 LEU A O 1
ATOM 691 N N . GLU A 1 99 ? -2.162 1.224 4.477 1.00 94.94 99 GLU A N 1
ATOM 692 C CA . GLU A 1 99 ? -2.751 -0.090 4.225 1.00 94.94 99 GLU A CA 1
ATOM 693 C C . GLU A 1 99 ? -2.337 -1.033 5.348 1.00 94.94 99 GLU A C 1
ATOM 695 O O . GLU A 1 99 ? -1.149 -1.162 5.668 1.00 94.94 99 GLU A O 1
ATOM 700 N N . ILE A 1 100 ? -3.330 -1.668 5.956 1.00 96.50 100 ILE A N 1
ATOM 701 C CA . ILE A 1 100 ? -3.135 -2.564 7.086 1.00 96.50 100 ILE A CA 1
ATOM 702 C C . ILE A 1 100 ? -3.908 -3.859 6.898 1.00 96.50 100 ILE A C 1
ATOM 704 O O . ILE A 1 100 ? -5.006 -3.862 6.341 1.00 96.50 100 ILE A O 1
ATOM 708 N N . THR A 1 101 ? -3.394 -4.930 7.483 1.00 97.25 101 THR A N 1
ATOM 709 C CA . THR A 1 101 ? -4.108 -6.190 7.654 1.00 97.25 101 THR A CA 1
ATOM 710 C C . THR A 1 101 ? -4.506 -6.336 9.112 1.00 97.25 101 THR A C 1
ATOM 712 O O . THR A 1 101 ? -3.681 -6.197 10.016 1.00 97.25 101 THR A O 1
ATOM 715 N N . VAL A 1 102 ? -5.786 -6.618 9.339 1.00 98.50 102 VAL A N 1
ATOM 716 C CA . VAL A 1 102 ? -6.378 -6.771 10.666 1.00 98.50 102 VAL A CA 1
ATOM 717 C C . VAL A 1 102 ? -6.781 -8.222 10.900 1.00 98.50 102 VAL A C 1
ATOM 719 O O . VAL A 1 102 ? -7.453 -8.838 10.070 1.00 98.50 102 VAL A O 1
ATOM 722 N N . VAL A 1 103 ? -6.416 -8.737 12.071 1.00 98.31 103 VAL A N 1
ATOM 723 C CA . VAL A 1 103 ? -6.963 -9.949 12.686 1.00 98.31 103 VAL A CA 1
ATOM 724 C C . VAL A 1 103 ? -7.862 -9.498 13.833 1.00 98.31 103 VAL A C 1
ATOM 726 O O . VAL A 1 103 ? -7.381 -9.179 14.919 1.00 98.31 103 VAL A O 1
ATOM 729 N N . SER A 1 104 ? -9.173 -9.434 13.595 1.00 96.50 104 SER A N 1
ATOM 730 C CA . SER A 1 104 ? -10.110 -8.748 14.493 1.00 96.50 104 SER A CA 1
ATOM 731 C C . SER A 1 104 ? -10.187 -9.385 15.881 1.00 96.50 104 SER A C 1
ATOM 733 O O . SER A 1 104 ? -10.315 -8.680 16.877 1.00 96.50 104 SER A O 1
ATOM 735 N N . ALA A 1 105 ? -10.003 -10.705 15.972 1.00 96.75 105 ALA A N 1
ATOM 736 C CA . ALA A 1 105 ? -9.933 -11.432 17.242 1.00 96.75 105 ALA A CA 1
ATOM 737 C C . ALA A 1 105 ? -8.696 -11.090 18.098 1.00 96.75 105 ALA A C 1
ATOM 739 O O . ALA A 1 105 ? -8.645 -11.454 19.270 1.00 96.75 105 ALA A O 1
ATOM 740 N N . SER A 1 106 ? -7.693 -10.424 17.522 1.00 97.88 106 SER A N 1
ATOM 741 C CA . SER A 1 106 ? -6.455 -10.023 18.196 1.00 97.88 106 SER A CA 1
ATOM 742 C C . SER A 1 106 ? -6.378 -8.518 18.452 1.00 97.88 106 SER A C 1
ATOM 744 O O . SER A 1 106 ? -5.344 -8.047 18.923 1.00 97.88 106 SER A O 1
ATOM 746 N N . LEU A 1 107 ? -7.437 -7.763 18.145 1.00 98.25 107 LEU A N 1
ATOM 747 C CA . LEU A 1 107 ? -7.503 -6.337 18.449 1.00 98.25 107 LEU A CA 1
ATOM 748 C C . LEU A 1 107 ? -7.551 -6.094 19.968 1.00 98.25 107 LEU A C 1
ATOM 750 O O . LEU A 1 107 ? -8.027 -6.954 20.716 1.00 98.25 107 LEU A O 1
ATOM 754 N N . PRO A 1 108 ? -7.093 -4.922 20.441 1.00 98.31 108 PRO A N 1
ATOM 755 C CA . PRO A 1 108 ? -7.130 -4.585 21.857 1.00 98.31 108 PRO A CA 1
ATOM 756 C C . PRO A 1 108 ? -8.540 -4.653 22.480 1.00 98.31 108 PRO A C 1
ATOM 758 O O . PRO A 1 108 ? -9.561 -4.342 21.859 1.00 98.31 108 PRO A O 1
ATOM 761 N N . VAL A 1 109 ? -8.597 -5.012 23.765 1.00 97.12 109 VAL A N 1
ATOM 762 C CA . VAL A 1 109 ? -9.844 -5.059 24.563 1.00 97.12 109 VAL A CA 1
ATOM 763 C C . VAL A 1 109 ? -10.221 -3.709 25.195 1.00 97.12 109 VAL A C 1
ATOM 765 O O . VAL A 1 109 ? -11.205 -3.613 25.919 1.00 97.12 109 VAL A O 1
ATOM 768 N N . ALA A 1 110 ? -9.428 -2.672 24.939 1.00 98.19 110 ALA A N 1
ATOM 769 C CA . ALA A 1 110 ? -9.646 -1.294 25.360 1.00 98.19 110 ALA A CA 1
ATOM 770 C C . ALA A 1 110 ? -9.103 -0.353 24.276 1.00 98.19 110 ALA A C 1
ATOM 772 O O . ALA A 1 110 ? -8.430 -0.802 23.345 1.00 98.19 110 ALA A O 1
ATOM 773 N N . ASP A 1 111 ? -9.398 0.939 24.390 1.00 98.50 111 ASP A N 1
ATOM 774 C CA . ASP A 1 111 ? -8.820 1.941 23.496 1.00 98.50 111 ASP A CA 1
ATOM 775 C C . ASP A 1 111 ? -7.288 1.907 23.585 1.00 98.50 111 ASP A C 1
ATOM 777 O O . ASP A 1 111 ? -6.713 1.789 24.670 1.00 98.50 111 ASP A O 1
ATOM 781 N N . ALA A 1 112 ? -6.627 1.995 22.435 1.00 98.44 112 ALA A N 1
ATOM 782 C CA . ALA A 1 112 ? -5.176 1.910 22.332 1.00 98.44 112 ALA A CA 1
ATOM 783 C C . ALA A 1 112 ? -4.669 2.832 21.224 1.00 98.44 112 ALA A C 1
ATOM 785 O O . ALA A 1 112 ? -5.359 3.071 20.232 1.00 98.44 112 ALA A O 1
ATOM 786 N N . SER A 1 113 ? -3.452 3.344 21.369 1.00 98.38 113 SER A N 1
ATOM 787 C CA . SER A 1 113 ? -2.815 4.168 20.347 1.00 98.38 113 SER A CA 1
ATOM 788 C C . SER A 1 113 ? -1.317 3.914 20.283 1.00 98.38 113 SER A C 1
ATOM 790 O O . SER A 1 113 ? -0.679 3.600 21.285 1.00 98.38 113 SER A O 1
ATOM 792 N N . ASP A 1 114 ? -0.764 4.061 19.085 1.00 98.62 114 ASP A N 1
ATOM 793 C CA . ASP A 1 114 ? 0.671 4.051 18.834 1.00 98.62 114 ASP A CA 1
ATOM 794 C C . ASP A 1 114 ? 1.052 5.310 18.049 1.00 98.62 114 ASP A C 1
ATOM 796 O O . ASP A 1 114 ? 0.366 5.716 17.104 1.00 98.62 114 ASP A O 1
ATOM 800 N N . VAL A 1 115 ? 2.165 5.933 18.435 1.00 98.38 115 VAL A N 1
ATOM 801 C CA . VAL A 1 115 ? 2.795 7.000 17.651 1.00 98.38 115 VAL A CA 1
ATOM 802 C C . VAL A 1 115 ? 3.808 6.345 16.727 1.00 98.38 115 VAL A C 1
ATOM 804 O O . VAL A 1 115 ? 4.858 5.884 17.168 1.00 98.38 115 VAL A O 1
ATOM 807 N N . LEU A 1 116 ? 3.477 6.293 15.442 1.00 98.38 116 LEU A N 1
ATOM 808 C CA . LEU A 1 116 ? 4.291 5.640 14.429 1.00 98.38 116 LEU A CA 1
ATOM 809 C C . LEU A 1 116 ? 5.201 6.653 13.742 1.00 98.38 116 LEU A C 1
ATOM 811 O O . LEU A 1 116 ? 4.816 7.805 13.539 1.00 98.38 116 LEU A O 1
ATOM 815 N N . THR A 1 117 ? 6.396 6.215 13.357 1.00 98.31 117 THR A N 1
ATOM 816 C CA . THR A 1 117 ? 7.339 7.023 12.575 1.00 98.31 117 THR A CA 1
ATOM 817 C C . THR A 1 117 ? 7.234 6.651 11.104 1.00 98.31 117 THR A C 1
ATOM 819 O O . THR A 1 117 ? 7.449 5.494 10.747 1.00 98.31 117 THR A O 1
ATOM 822 N N . VAL A 1 118 ? 6.925 7.642 10.269 1.00 97.69 118 VAL A N 1
ATOM 823 C CA . VAL A 1 118 ? 6.908 7.579 8.808 1.00 97.69 118 VAL A CA 1
ATOM 824 C C . VAL A 1 118 ? 8.237 8.108 8.279 1.00 97.69 118 VAL A C 1
ATOM 826 O O . VAL A 1 118 ? 8.574 9.282 8.465 1.00 97.69 118 VAL A O 1
ATOM 829 N N . SER A 1 119 ? 8.980 7.257 7.580 1.00 96.00 119 SER A N 1
ATOM 830 C CA . SER A 1 119 ? 10.219 7.634 6.904 1.00 96.00 119 SER A CA 1
ATOM 831 C C . SER A 1 119 ? 10.154 7.327 5.414 1.00 96.00 119 SER A C 1
ATOM 833 O O . SER A 1 119 ? 9.326 6.543 4.940 1.00 96.00 119 SER A O 1
ATOM 835 N N . VAL A 1 120 ? 11.068 7.938 4.663 1.00 90.69 120 VAL A N 1
ATOM 836 C CA . VAL A 1 120 ? 11.322 7.531 3.281 1.00 90.69 120 VAL A CA 1
ATOM 837 C C . VAL A 1 120 ? 11.758 6.066 3.282 1.00 90.69 120 VAL A C 1
ATOM 839 O O . VAL A 1 120 ? 12.525 5.646 4.152 1.00 90.69 120 VAL A O 1
ATOM 842 N N . PHE A 1 121 ? 11.263 5.304 2.313 1.00 85.69 121 PHE A N 1
ATOM 843 C C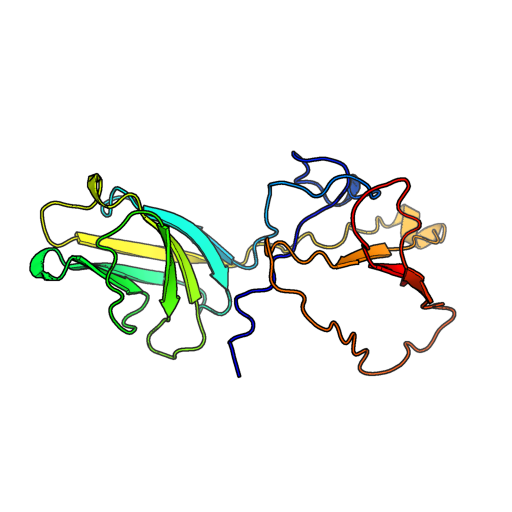A . PHE A 1 121 ? 11.816 4.007 1.954 1.00 85.69 121 PHE A CA 1
ATOM 844 C C . PHE A 1 121 ? 12.373 4.144 0.536 1.00 85.69 121 PHE A C 1
ATOM 846 O O . PHE A 1 121 ? 11.625 4.586 -0.341 1.00 85.69 121 PHE A O 1
ATOM 853 N N . PRO A 1 122 ? 13.663 3.857 0.295 1.00 77.50 122 PRO A N 1
ATOM 854 C CA . PRO A 1 122 ? 14.208 3.921 -1.052 1.00 77.50 122 PRO A CA 1
ATOM 855 C C . PRO A 1 122 ? 13.438 2.927 -1.924 1.00 77.50 122 PRO A C 1
ATOM 857 O O . PRO A 1 122 ? 13.439 1.725 -1.665 1.00 77.50 122 PRO A O 1
ATOM 860 N N . ASN A 1 123 ? 12.714 3.432 -2.925 1.00 66.12 123 ASN A N 1
ATOM 861 C CA . ASN A 1 123 ? 12.024 2.578 -3.875 1.00 66.12 123 ASN A CA 1
ATOM 862 C C . ASN A 1 123 ? 13.077 2.076 -4.864 1.00 66.12 123 ASN A C 1
ATOM 864 O O . ASN A 1 123 ? 13.305 2.651 -5.922 1.00 66.12 123 ASN A O 1
ATOM 868 N N . GLU A 1 124 ? 13.767 1.008 -4.489 1.00 71.69 124 GLU A N 1
ATOM 869 C CA . GLU A 1 124 ? 14.699 0.283 -5.348 1.00 71.69 124 GLU A CA 1
ATOM 870 C C . GLU A 1 124 ? 13.887 -0.404 -6.468 1.00 71.69 124 GLU A C 1
ATOM 872 O O . GLU A 1 124 ? 13.727 -1.608 -6.522 1.00 71.69 124 GLU A O 1
ATOM 877 N N . VAL A 1 125 ? 13.201 0.363 -7.314 1.00 78.06 125 VAL A N 1
ATOM 878 C CA . VAL A 1 125 ? 12.446 -0.153 -8.468 1.00 78.06 125 VAL A CA 1
ATOM 879 C C . VAL A 1 125 ? 13.402 -0.398 -9.626 1.00 78.06 125 VAL A C 1
ATOM 881 O O . VAL A 1 125 ? 13.172 -1.269 -10.460 1.00 78.06 125 VAL A O 1
ATOM 884 N N . PHE A 1 126 ? 14.467 0.393 -9.652 1.00 77.50 126 PHE A N 1
ATOM 885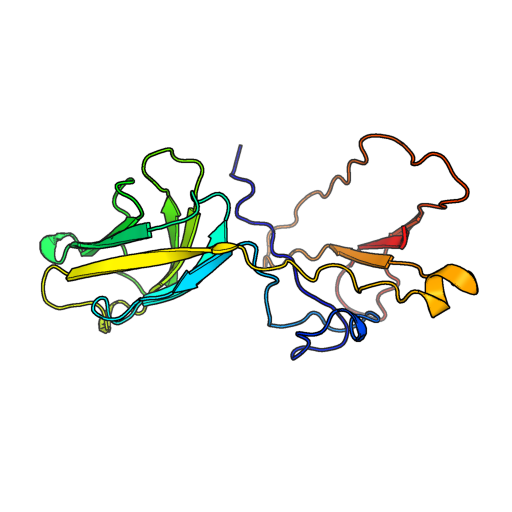 C CA . PHE A 1 126 ? 15.536 0.330 -10.615 1.00 77.50 126 PHE A CA 1
ATOM 886 C C . PHE A 1 126 ? 16.824 0.020 -9.874 1.00 77.50 126 PHE A C 1
ATOM 888 O O . PHE A 1 126 ? 17.070 0.539 -8.783 1.00 77.50 126 PHE A O 1
ATOM 895 N N . ASP A 1 127 ? 17.601 -0.854 -10.484 1.00 73.88 127 ASP A N 1
ATOM 896 C CA . ASP A 1 127 ? 18.969 -1.128 -10.112 1.00 73.88 127 ASP A CA 1
ATOM 897 C C . ASP A 1 127 ? 19.834 0.138 -10.210 1.00 73.88 127 ASP A C 1
ATOM 899 O O . ASP A 1 127 ? 19.493 1.130 -10.871 1.00 73.88 127 ASP A O 1
ATOM 903 N N . ASN A 1 128 ? 20.956 0.111 -9.499 1.00 77.69 128 ASN A N 1
ATOM 904 C CA . ASN A 1 128 ? 21.919 1.194 -9.543 1.00 77.69 128 ASN A CA 1
ATOM 905 C C . ASN A 1 128 ? 22.956 0.915 -10.628 1.00 77.69 128 ASN A C 1
ATOM 907 O O . ASN A 1 128 ? 23.683 -0.068 -10.532 1.00 77.69 128 ASN A O 1
ATOM 911 N N . ILE A 1 129 ? 23.105 1.846 -11.567 1.00 77.19 129 ILE A N 1
ATOM 912 C CA . ILE A 1 129 ? 24.149 1.767 -12.587 1.00 77.19 129 ILE A CA 1
ATOM 913 C C . ILE A 1 129 ? 25.497 2.094 -11.940 1.00 77.19 129 ILE A C 1
ATOM 915 O O . ILE A 1 129 ? 25.716 3.199 -11.430 1.00 77.19 129 ILE A O 1
ATOM 919 N N . SER A 1 130 ? 26.423 1.140 -11.944 1.00 82.06 130 SER A N 1
ATOM 920 C CA . SER A 1 130 ? 27.785 1.376 -11.479 1.00 82.06 130 SER A CA 1
ATOM 921 C C . SER A 1 130 ? 28.543 2.305 -12.435 1.00 82.06 130 SER A C 1
ATOM 923 O O . SER A 1 130 ? 28.259 2.405 -13.629 1.00 82.06 130 SER A O 1
ATOM 925 N N . GLY A 1 131 ? 29.586 2.970 -11.928 1.00 82.62 131 GLY A N 1
ATOM 926 C CA . GLY A 1 131 ? 30.430 3.831 -12.766 1.00 82.62 131 GLY A CA 1
ATOM 927 C C . GLY A 1 131 ? 31.143 3.077 -13.896 1.00 82.62 131 GLY A C 1
ATOM 928 O O . GLY A 1 131 ? 31.457 3.675 -14.921 1.00 82.62 131 GLY A O 1
ATOM 929 N N . VAL A 1 132 ? 31.377 1.771 -13.729 1.00 85.25 132 VAL A N 1
ATOM 930 C CA . VAL A 1 132 ? 31.995 0.917 -14.754 1.00 85.25 132 VAL A CA 1
ATOM 931 C C . VAL A 1 132 ? 30.996 0.585 -15.864 1.00 85.25 132 VAL A C 1
ATOM 933 O O . VAL A 1 132 ? 31.359 0.678 -17.033 1.00 85.25 132 VAL A O 1
ATOM 936 N N . GLU A 1 133 ? 29.747 0.262 -15.523 1.00 81.38 133 GLU A N 1
ATOM 937 C CA . GLU A 1 133 ? 28.671 0.028 -16.503 1.00 81.38 133 GLU A CA 1
ATOM 938 C C . GLU A 1 133 ? 28.378 1.296 -17.308 1.00 81.38 133 GLU A C 1
ATOM 940 O O . GLU A 1 133 ? 28.341 1.262 -18.538 1.00 81.38 133 GLU A O 1
ATOM 945 N N . GLY A 1 134 ? 28.294 2.447 -16.632 1.00 80.75 134 GLY A N 1
ATOM 946 C CA . GLY A 1 134 ? 28.119 3.736 -17.301 1.00 80.75 134 GLY A CA 1
ATOM 947 C C . GLY A 1 134 ? 29.287 4.111 -18.223 1.00 80.75 134 GLY A C 1
ATOM 948 O O . GLY A 1 134 ? 29.063 4.685 -19.285 1.00 80.75 134 GLY A O 1
ATOM 949 N N . TYR A 1 135 ? 30.530 3.780 -17.849 1.00 81.94 135 TYR A N 1
ATOM 950 C CA . TYR A 1 135 ? 31.716 4.062 -18.669 1.00 81.94 135 TYR A CA 1
ATOM 951 C C . TYR A 1 135 ? 31.813 3.158 -19.901 1.00 81.94 135 TYR A C 1
ATOM 953 O O . TYR A 1 135 ? 32.178 3.623 -20.980 1.00 81.94 135 TYR A O 1
ATOM 961 N N . ASN A 1 136 ? 31.495 1.872 -19.743 1.00 85.06 136 ASN A N 1
ATOM 962 C CA . ASN A 1 136 ? 31.567 0.902 -20.832 1.00 85.06 136 ASN A CA 1
ATOM 963 C C . ASN A 1 136 ? 30.381 1.003 -21.796 1.00 85.06 136 ASN A C 1
ATOM 965 O O . ASN A 1 136 ? 30.489 0.512 -22.917 1.00 85.06 136 ASN A O 1
ATOM 969 N N . GLY A 1 137 ? 29.293 1.653 -21.374 1.00 76.81 137 GLY A N 1
ATOM 970 C CA . GLY A 1 137 ? 28.060 1.741 -22.140 1.00 76.81 137 GLY A CA 1
ATOM 971 C C . GLY A 1 137 ? 27.413 0.368 -22.247 1.00 76.81 137 GLY A C 1
ATOM 972 O O . GLY A 1 137 ? 27.665 -0.366 -23.199 1.00 76.81 137 GLY A O 1
ATOM 973 N N . ASP A 1 138 ? 26.577 0.023 -21.273 1.00 69.38 138 ASP A N 1
ATOM 974 C CA . ASP A 1 138 ? 25.709 -1.147 -21.377 1.00 69.38 138 ASP A CA 1
ATOM 975 C C . ASP A 1 138 ? 24.314 -0.736 -21.863 1.00 69.38 138 ASP A C 1
ATOM 977 O O . ASP A 1 138 ? 23.797 0.323 -21.501 1.00 69.38 138 ASP A O 1
ATOM 981 N N . THR A 1 139 ? 23.717 -1.564 -22.717 1.00 68.81 139 THR A N 1
ATOM 982 C CA . THR A 1 139 ? 22.328 -1.404 -23.153 1.00 68.81 139 THR A CA 1
ATOM 983 C C . THR A 1 139 ? 21.472 -2.402 -22.394 1.00 68.81 139 THR A C 1
ATOM 985 O O . THR A 1 139 ? 21.339 -3.559 -22.796 1.00 68.81 139 THR A O 1
ATOM 988 N N . GLU A 1 140 ? 20.844 -1.934 -21.321 1.00 68.88 140 GLU A N 1
ATOM 989 C CA . GLU A 1 140 ? 19.825 -2.700 -20.615 1.00 68.88 140 GLU A CA 1
ATOM 990 C C . GLU A 1 140 ? 18.415 -2.321 -21.057 1.00 68.88 140 GLU A C 1
ATOM 992 O O . GLU A 1 140 ? 18.093 -1.155 -21.274 1.00 68.88 140 GLU A O 1
ATOM 997 N N . TYR A 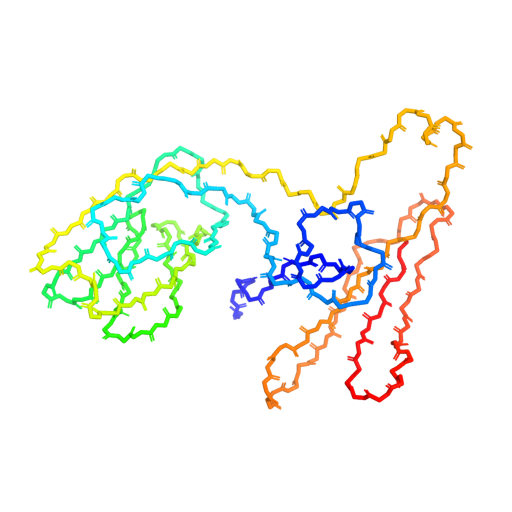1 141 ? 17.549 -3.333 -21.132 1.00 66.81 141 TYR A N 1
ATOM 998 C CA . TYR A 1 141 ? 16.125 -3.158 -21.387 1.00 66.81 141 TYR A CA 1
ATOM 999 C C . TYR A 1 141 ? 15.336 -3.464 -20.130 1.00 66.81 141 TYR A C 1
ATOM 1001 O O . TYR A 1 141 ? 15.470 -4.543 -19.544 1.00 66.81 141 TYR A O 1
ATOM 1009 N N . ARG A 1 142 ? 14.419 -2.566 -19.768 1.00 70.12 142 ARG A N 1
ATOM 1010 C CA . ARG A 1 142 ? 13.547 -2.789 -18.615 1.00 70.12 142 ARG A CA 1
ATOM 1011 C C . ARG A 1 142 ? 12.201 -3.319 -19.062 1.00 70.12 142 ARG A C 1
ATOM 1013 O O . ARG A 1 142 ? 11.510 -2.742 -19.898 1.00 70.12 142 ARG A O 1
ATOM 1020 N N . CYS A 1 143 ? 11.829 -4.450 -18.477 1.00 73.44 143 CYS A N 1
ATOM 1021 C CA . CYS A 1 143 ? 10.573 -5.119 -18.753 1.00 73.44 143 CYS A CA 1
ATOM 1022 C C . CYS A 1 143 ? 9.570 -4.830 -17.636 1.00 73.44 143 CYS A C 1
ATOM 1024 O O . CYS A 1 143 ? 9.719 -5.322 -16.518 1.00 73.44 143 CYS A O 1
ATOM 1026 N N . LEU A 1 144 ? 8.506 -4.095 -17.955 1.00 79.44 144 LEU A N 1
ATOM 1027 C CA . LEU A 1 144 ? 7.380 -3.905 -17.041 1.00 79.44 144 LEU A CA 1
ATOM 1028 C C . LEU A 1 144 ? 6.243 -4.860 -17.398 1.00 79.44 144 LEU A C 1
ATOM 1030 O O . LEU A 1 144 ? 5.820 -4.929 -18.555 1.00 79.44 144 LEU A O 1
ATOM 1034 N N . TYR A 1 145 ? 5.742 -5.565 -16.383 1.00 80.06 145 TYR A N 1
ATOM 1035 C CA . TYR A 1 145 ? 4.588 -6.455 -16.479 1.00 80.06 145 TYR A CA 1
ATOM 1036 C C . TYR A 1 145 ? 3.372 -5.789 -15.849 1.00 80.06 145 TYR A C 1
ATOM 1038 O O . TYR A 1 145 ? 3.438 -5.269 -14.734 1.00 80.06 145 TYR A O 1
ATOM 1046 N N . LEU A 1 146 ? 2.237 -5.859 -16.536 1.00 82.56 146 LEU A N 1
ATOM 1047 C CA . LEU A 1 146 ? 0.961 -5.385 -16.012 1.00 82.56 146 LEU A CA 1
ATOM 1048 C C . LEU A 1 146 ? 0.046 -6.588 -15.795 1.00 82.56 146 LEU A C 1
ATOM 1050 O O . LEU A 1 146 ? -0.359 -7.257 -16.744 1.00 82.56 146 LEU A O 1
ATOM 1054 N N . HIS A 1 147 ? -0.246 -6.872 -14.525 1.00 82.06 147 HIS A N 1
ATOM 1055 C CA . HIS A 1 147 ? -0.991 -8.054 -14.102 1.00 82.06 147 HIS A CA 1
ATOM 1056 C C . HIS A 1 147 ? -2.262 -7.660 -13.346 1.00 82.06 147 HIS A C 1
ATOM 1058 O O . HIS A 1 147 ? -2.205 -7.097 -12.252 1.00 82.06 147 HIS A O 1
ATOM 1064 N N . ASN A 1 148 ? -3.413 -8.042 -13.895 1.00 83.50 148 ASN A N 1
ATOM 1065 C CA . ASN A 1 148 ? -4.689 -7.962 -13.197 1.00 83.50 148 ASN A CA 1
ATOM 1066 C C . ASN A 1 148 ? -4.841 -9.160 -12.246 1.00 83.50 148 ASN A C 1
ATOM 1068 O O . ASN A 1 148 ? -5.046 -10.286 -12.694 1.00 83.50 148 ASN A O 1
ATOM 1072 N N . SER A 1 149 ? -4.762 -8.923 -10.935 1.00 80.62 149 SER A N 1
ATOM 1073 C CA . SER A 1 149 ? -4.933 -9.971 -9.917 1.00 80.62 149 SER A CA 1
ATOM 1074 C C . SER A 1 149 ? -6.383 -10.291 -9.571 1.00 80.62 149 SER A C 1
ATOM 1076 O O . SER A 1 149 ? -6.621 -11.143 -8.716 1.00 80.62 149 SER A O 1
ATOM 1078 N N . HIS A 1 150 ? -7.355 -9.627 -10.192 1.00 81.56 150 HIS A N 1
ATOM 1079 C CA . HIS A 1 150 ? -8.754 -9.906 -9.924 1.00 81.56 150 HIS A CA 1
ATOM 1080 C C . HIS A 1 150 ? -9.178 -11.252 -10.536 1.00 81.56 150 HIS A C 1
ATOM 1082 O O . HIS A 1 150 ? -8.795 -11.605 -11.649 1.00 81.56 150 HIS A O 1
ATOM 1088 N N . VAL A 1 151 ? -10.000 -12.013 -9.806 1.00 80.50 151 VAL A N 1
ATOM 1089 C CA . VAL A 1 151 ? -10.384 -13.384 -10.184 1.00 80.50 151 VAL A CA 1
ATOM 1090 C C . VAL A 1 151 ? -11.291 -13.415 -11.422 1.00 80.50 151 VAL A C 1
ATOM 1092 O O . VAL A 1 151 ? -11.103 -14.257 -12.295 1.00 80.50 151 VAL A O 1
ATOM 1095 N N . THR A 1 152 ? -12.269 -12.504 -11.498 1.00 81.75 152 THR A N 1
ATOM 1096 C CA . THR A 1 152 ? -13.321 -12.509 -12.539 1.00 81.75 152 THR A CA 1
ATOM 1097 C C . THR A 1 152 ? -13.415 -11.225 -13.368 1.00 81.75 152 THR A C 1
ATOM 1099 O O . THR A 1 152 ? -13.639 -11.286 -14.574 1.00 81.75 152 THR A O 1
ATOM 1102 N N . ALA A 1 153 ? -13.253 -10.054 -12.750 1.00 82.81 153 ALA A N 1
ATOM 1103 C CA . ALA A 1 153 ? -13.249 -8.773 -13.442 1.00 82.81 153 ALA A CA 1
ATOM 1104 C C . ALA A 1 153 ? -12.064 -8.655 -14.405 1.00 82.81 153 ALA A C 1
ATOM 1106 O O . ALA A 1 153 ? -10.912 -8.910 -14.052 1.00 82.81 153 ALA A O 1
ATOM 1107 N N . THR A 1 154 ? -12.372 -8.216 -15.620 1.00 83.00 154 THR A N 1
ATOM 1108 C CA . THR A 1 154 ? -11.388 -7.822 -16.623 1.00 83.00 154 THR A CA 1
ATOM 1109 C C . THR A 1 154 ? -11.374 -6.304 -16.688 1.00 83.00 154 THR A C 1
ATOM 1111 O O . THR A 1 154 ? -12.427 -5.686 -16.835 1.00 83.00 154 THR A O 1
ATOM 1114 N N . TYR A 1 155 ? -10.191 -5.707 -16.582 1.00 78.19 155 TYR A N 1
ATOM 1115 C CA . TYR A 1 155 ? -10.016 -4.263 -16.694 1.00 78.19 155 TYR A CA 1
ATOM 1116 C C . TYR A 1 155 ? -9.412 -3.909 -18.047 1.00 78.19 155 TYR A C 1
ATOM 1118 O O . TYR A 1 155 ? -8.580 -4.643 -18.581 1.00 78.19 155 TYR A O 1
ATOM 1126 N N . GLN A 1 156 ? -9.823 -2.765 -18.589 1.00 79.38 156 GLN A N 1
ATOM 1127 C CA . GLN A 1 156 ? -9.122 -2.149 -19.706 1.00 79.38 156 GLN A CA 1
ATOM 1128 C C . GLN A 1 156 ? -7.864 -1.467 -19.181 1.00 79.38 156 GLN A C 1
ATOM 1130 O O . GLN A 1 156 ? -7.909 -0.732 -18.194 1.00 79.38 156 GLN A O 1
ATOM 1135 N N . LEU A 1 157 ? -6.749 -1.713 -19.857 1.00 73.69 157 LEU A N 1
ATOM 1136 C CA . LEU A 1 157 ? -5.470 -1.104 -19.547 1.00 73.69 157 LEU A CA 1
ATOM 1137 C C . LEU A 1 157 ? -5.134 -0.087 -20.633 1.00 73.69 157 LEU A C 1
ATOM 1139 O O . LEU A 1 157 ? -5.009 -0.450 -21.800 1.00 73.69 157 LEU A O 1
ATOM 1143 N N . ASN A 1 158 ? -4.941 1.163 -20.225 1.00 77.25 158 ASN A N 1
ATOM 1144 C CA . ASN A 1 158 ? -4.402 2.212 -21.079 1.00 77.25 158 ASN A CA 1
ATOM 1145 C C . ASN A 1 158 ? -3.066 2.664 -20.489 1.00 77.25 158 ASN A C 1
ATOM 1147 O O . ASN A 1 158 ? -3.025 3.136 -19.352 1.00 77.25 158 ASN A O 1
ATOM 1151 N N . VAL A 1 159 ? -1.986 2.503 -21.253 1.00 74.81 159 VAL A N 1
ATOM 1152 C CA . VAL A 1 159 ? -0.652 2.982 -20.876 1.00 74.81 159 VAL A CA 1
ATOM 1153 C C . VAL A 1 159 ? -0.433 4.331 -21.543 1.00 74.81 159 VAL A C 1
ATOM 1155 O O . VAL A 1 159 ? -0.480 4.434 -22.767 1.00 74.81 159 VAL A O 1
ATOM 1158 N N . TRP A 1 160 ? -0.200 5.357 -20.730 1.00 75.44 160 TRP A N 1
ATOM 1159 C CA . TRP A 1 160 ? 0.086 6.708 -21.195 1.00 75.44 160 TRP A CA 1
ATOM 1160 C C . TRP A 1 160 ? 1.552 7.028 -20.935 1.00 75.44 160 TRP A C 1
ATOM 1162 O O . TRP A 1 160 ? 2.027 6.893 -19.810 1.00 75.44 160 TRP A O 1
ATOM 1172 N N . ILE A 1 161 ? 2.247 7.482 -21.972 1.00 70.44 161 ILE A N 1
ATOM 1173 C CA . ILE A 1 161 ? 3.567 8.103 -21.866 1.00 70.44 161 ILE A CA 1
ATOM 1174 C C . ILE A 1 161 ? 3.396 9.590 -22.176 1.00 70.44 161 ILE A C 1
ATOM 1176 O O . ILE A 1 161 ? 2.729 9.945 -23.147 1.00 70.44 161 ILE A O 1
ATOM 1180 N N . ALA A 1 162 ? 3.922 10.461 -21.313 1.00 73.62 162 ALA A N 1
ATOM 1181 C CA . ALA A 1 162 ? 3.676 11.904 -21.403 1.00 73.62 162 ALA A CA 1
ATOM 1182 C C . ALA A 1 162 ? 4.282 12.522 -22.675 1.00 73.62 162 ALA A C 1
ATOM 1184 O O . ALA A 1 162 ? 3.690 13.403 -23.294 1.00 73.62 162 ALA A O 1
ATOM 1185 N N . SER A 1 163 ? 5.443 12.020 -23.083 1.00 74.38 163 SER A N 1
ATOM 1186 C CA . SER A 1 163 ? 6.114 12.332 -24.340 1.00 74.38 163 SER A CA 1
ATOM 1187 C C . SER A 1 163 ? 7.033 11.170 -24.702 1.00 74.38 163 SER A C 1
ATOM 1189 O O . SER A 1 163 ? 7.480 10.444 -23.814 1.00 74.38 163 SER A O 1
ATOM 1191 N N . GLN A 1 164 ? 7.339 11.001 -25.989 1.00 65.38 164 GLN A N 1
ATOM 1192 C CA . GLN A 1 164 ? 8.445 10.126 -26.376 1.00 65.38 164 GLN A CA 1
ATOM 1193 C C . GLN A 1 164 ? 9.750 10.698 -25.795 1.00 65.38 164 GLN A C 1
ATOM 1195 O O . GLN A 1 164 ? 9.945 11.918 -25.886 1.00 65.38 164 GLN A O 1
ATOM 1200 N N . PRO A 1 165 ? 10.608 9.879 -25.165 1.00 64.75 165 PRO A N 1
ATOM 1201 C CA . PRO A 1 165 ? 11.931 10.331 -24.755 1.00 64.75 165 PRO A CA 1
ATOM 1202 C C . PRO A 1 165 ? 12.732 10.806 -25.978 1.00 64.75 165 PRO A C 1
ATOM 1204 O O . PRO A 1 165 ? 12.551 10.316 -27.092 1.00 64.75 165 PRO A O 1
ATOM 1207 N N . MET A 1 166 ? 13.579 11.821 -25.786 1.00 61.75 166 MET A N 1
ATOM 1208 C CA . MET A 1 166 ? 14.486 12.300 -26.831 1.00 61.75 166 MET A CA 1
ATOM 1209 C C . MET A 1 166 ? 15.781 11.483 -26.758 1.00 61.75 166 MET A C 1
ATOM 1211 O O . MET A 1 166 ? 16.549 11.668 -25.820 1.00 61.75 166 MET A O 1
ATOM 1215 N N . GLY A 1 167 ? 16.018 10.595 -27.725 1.00 66.25 167 GLY A N 1
ATOM 1216 C CA . GLY A 1 167 ? 17.197 9.721 -27.770 1.00 66.25 167 GLY A CA 1
ATOM 1217 C C . GLY A 1 167 ? 16.983 8.496 -28.664 1.00 66.25 167 GLY A C 1
ATOM 1218 O O . GLY A 1 167 ? 15.962 8.408 -29.346 1.00 66.25 167 GLY A O 1
ATOM 1219 N N . ASP A 1 168 ? 17.930 7.553 -28.628 1.00 58.62 168 ASP A N 1
ATOM 1220 C CA . ASP A 1 168 ? 17.854 6.251 -29.322 1.00 58.62 168 ASP A CA 1
ATOM 1221 C C . ASP A 1 168 ? 16.964 5.225 -28.579 1.00 58.62 168 ASP A C 1
ATOM 1223 O O . ASP A 1 168 ? 16.947 4.040 -28.917 1.00 58.62 168 ASP A O 1
ATOM 1227 N N . ASP A 1 169 ? 16.199 5.669 -27.577 1.00 58.75 169 ASP A N 1
ATOM 1228 C CA . ASP A 1 169 ? 15.292 4.834 -26.791 1.00 58.75 169 ASP A CA 1
ATOM 1229 C C . ASP A 1 169 ? 14.171 4.275 -27.681 1.00 58.75 169 ASP A C 1
ATOM 1231 O O . ASP A 1 169 ? 13.334 5.005 -28.225 1.00 58.75 169 ASP A O 1
ATOM 1235 N N . THR A 1 170 ? 14.120 2.951 -27.828 1.00 56.66 170 THR A N 1
ATOM 1236 C CA . THR A 1 170 ? 13.072 2.281 -28.604 1.00 56.66 170 THR A CA 1
ATOM 1237 C C . THR A 1 170 ? 12.025 1.657 -27.687 1.00 56.66 170 THR A C 1
ATOM 1239 O O . THR A 1 170 ? 12.208 0.551 -27.184 1.00 56.66 170 THR A O 1
ATOM 1242 N N . GLY A 1 171 ? 10.873 2.313 -27.538 1.00 56.38 171 GLY A N 1
ATOM 1243 C CA . GLY A 1 171 ? 9.729 1.749 -26.820 1.00 56.38 171 GLY A CA 1
ATOM 1244 C C . GLY A 1 171 ? 8.947 0.728 -27.659 1.00 56.38 171 GLY A C 1
ATOM 1245 O O . GLY A 1 171 ? 8.570 1.003 -28.800 1.00 56.38 171 GLY A O 1
ATOM 1246 N N . SER A 1 172 ? 8.633 -0.450 -27.109 1.00 57.81 172 SER A N 1
ATOM 1247 C CA . SER A 1 172 ? 7.768 -1.437 -27.778 1.00 57.81 172 SER A CA 1
ATOM 1248 C C . SER A 1 172 ? 6.744 -2.033 -26.813 1.00 57.81 172 SER A C 1
ATOM 1250 O O . SER A 1 172 ? 7.100 -2.631 -25.798 1.00 57.81 172 SER A O 1
ATOM 1252 N N . ILE A 1 173 ? 5.458 -1.908 -27.157 1.00 56.88 173 ILE A N 1
ATOM 1253 C CA . ILE A 1 173 ? 4.356 -2.590 -26.466 1.00 56.88 173 ILE A CA 1
ATOM 1254 C C . ILE A 1 173 ? 4.095 -3.900 -27.196 1.00 56.88 173 ILE A C 1
ATOM 1256 O O . ILE A 1 173 ? 3.754 -3.897 -28.381 1.00 56.88 173 ILE A O 1
ATOM 1260 N N . ARG A 1 174 ? 4.241 -5.028 -26.498 1.00 53.47 174 ARG A N 1
ATOM 1261 C CA . ARG A 1 174 ? 3.934 -6.344 -27.067 1.00 53.47 174 ARG A CA 1
ATOM 1262 C C . ARG A 1 174 ? 3.070 -7.161 -26.104 1.00 53.47 174 ARG A C 1
ATOM 1264 O O . ARG A 1 174 ? 3.319 -7.129 -24.895 1.00 53.47 174 ARG A O 1
ATOM 1271 N N . PRO A 1 175 ? 2.080 -7.922 -26.605 1.00 48.69 175 PRO A N 1
ATOM 1272 C CA . PRO A 1 175 ? 1.478 -8.982 -25.807 1.00 48.69 175 PRO A CA 1
ATOM 1273 C C . PRO A 1 175 ? 2.568 -10.013 -25.481 1.00 48.69 175 PRO A C 1
ATOM 1275 O O . PRO A 1 175 ? 3.348 -10.388 -26.362 1.00 48.69 175 PRO A O 1
ATOM 1278 N N . ALA A 1 176 ? 2.665 -10.456 -24.228 1.00 47.78 176 ALA A N 1
ATOM 1279 C CA . ALA A 1 176 ? 3.562 -11.551 -23.886 1.00 47.78 176 ALA A CA 1
ATOM 1280 C C . ALA A 1 176 ? 3.054 -12.832 -24.565 1.00 47.78 176 ALA A C 1
ATOM 1282 O O . ALA A 1 176 ? 1.868 -13.162 -24.499 1.00 47.78 176 ALA A O 1
ATOM 1283 N N . LEU A 1 177 ? 3.949 -13.559 -25.238 1.00 45.34 177 LEU A N 1
ATOM 1284 C CA . LEU A 1 177 ? 3.656 -14.890 -25.765 1.00 45.34 177 LEU A CA 1
ATOM 1285 C C . LEU A 1 177 ? 3.527 -15.849 -24.575 1.00 45.34 177 LEU A C 1
ATOM 1287 O O . LEU A 1 177 ? 4.513 -16.416 -24.115 1.00 45.34 177 LEU A O 1
ATOM 1291 N N . ALA A 1 178 ? 2.314 -15.996 -24.047 1.00 41.50 178 ALA A N 1
ATOM 1292 C CA . ALA A 1 178 ? 2.025 -16.974 -23.013 1.00 41.50 178 ALA A CA 1
ATOM 1293 C C . ALA A 1 178 ? 2.028 -18.375 -23.639 1.00 41.50 178 ALA A C 1
ATOM 1295 O O . ALA A 1 178 ? 1.092 -18.752 -24.349 1.00 41.50 178 ALA A O 1
ATOM 1296 N N . THR A 1 179 ? 3.031 -19.194 -23.326 1.00 44.44 179 THR A N 1
ATOM 1297 C CA . THR A 1 179 ? 2.848 -20.651 -23.332 1.00 44.44 179 THR A CA 1
ATOM 1298 C C . THR A 1 179 ? 1.905 -21.015 -22.187 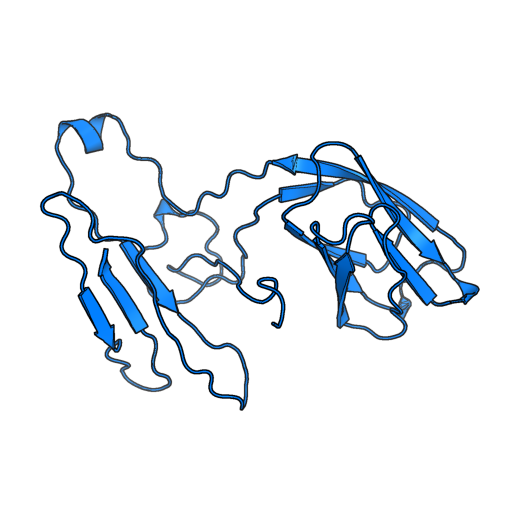1.00 44.44 179 THR A C 1
ATOM 1300 O O . THR A 1 179 ? 2.335 -21.463 -21.133 1.00 44.44 179 THR A O 1
ATOM 1303 N N . GLY A 1 180 ? 0.611 -20.774 -22.404 1.00 41.34 180 GLY A N 1
ATOM 1304 C CA . GLY A 1 180 ? -0.490 -21.270 -21.587 1.00 41.34 180 GLY A CA 1
ATOM 1305 C C . GLY A 1 180 ? -0.782 -20.478 -20.310 1.00 41.34 180 GLY A C 1
ATOM 1306 O O . GLY A 1 180 ? -0.131 -20.660 -19.293 1.00 41.34 180 GLY A O 1
ATOM 1307 N N . VAL A 1 181 ? -1.905 -19.749 -20.350 1.00 42.62 181 VAL A N 1
ATOM 1308 C CA . VAL A 1 181 ? -2.685 -19.189 -19.224 1.00 42.62 181 VAL A CA 1
ATOM 1309 C C . VAL A 1 181 ? -2.322 -17.753 -18.778 1.00 42.62 181 VAL A C 1
ATOM 1311 O O . VAL A 1 181 ? -1.543 -17.538 -17.859 1.00 42.62 181 VAL A O 1
ATOM 1314 N N . ARG A 1 182 ? -3.092 -16.809 -19.360 1.00 46.53 182 ARG A N 1
ATOM 1315 C CA . ARG A 1 182 ? -3.317 -15.362 -19.082 1.00 46.53 182 ARG A CA 1
ATOM 1316 C C . ARG A 1 182 ? -2.430 -14.361 -19.855 1.00 46.53 182 ARG A C 1
ATOM 1318 O O . ARG A 1 182 ? -1.222 -14.549 -19.927 1.00 46.53 182 ARG A O 1
ATOM 1325 N N . PRO A 1 183 ? -3.025 -13.299 -20.449 1.00 42.12 183 PRO A N 1
ATOM 1326 C CA . PRO A 1 183 ? -2.277 -12.298 -21.202 1.00 42.12 183 PRO A CA 1
ATOM 1327 C C . PRO A 1 183 ? -1.585 -11.331 -20.240 1.00 42.12 183 PRO A C 1
ATOM 1329 O O . PRO A 1 183 ? -2.224 -10.480 -19.622 1.00 42.12 183 PRO A O 1
ATOM 1332 N N . GLU A 1 184 ? -0.273 -11.466 -20.122 1.00 48.09 184 GLU A N 1
ATOM 1333 C CA . GLU A 1 184 ? 0.587 -10.436 -19.551 1.00 48.09 184 GLU A CA 1
ATOM 1334 C C . GLU A 1 184 ? 1.049 -9.512 -20.687 1.00 48.09 184 GLU A C 1
ATOM 1336 O O . GLU A 1 184 ? 1.255 -9.951 -21.819 1.00 48.09 184 GLU A O 1
ATOM 1341 N N . TRP A 1 185 ? 1.170 -8.214 -20.422 1.00 43.09 185 TRP A N 1
ATOM 1342 C CA . TRP A 1 185 ? 1.660 -7.238 -21.401 1.00 43.09 185 TRP A CA 1
ATOM 1343 C C . TRP A 1 185 ? 3.051 -6.786 -20.982 1.00 43.09 185 TRP A C 1
ATOM 1345 O O . TRP A 1 185 ? 3.250 -6.459 -19.812 1.00 43.09 185 TRP A O 1
ATOM 1355 N N . ARG A 1 186 ? 3.990 -6.776 -21.934 1.00 43.47 186 ARG A N 1
ATOM 1356 C CA . ARG A 1 186 ? 5.369 -6.333 -21.729 1.00 43.47 186 ARG A CA 1
ATOM 1357 C C . ARG A 1 186 ? 5.561 -4.967 -22.372 1.00 43.47 186 ARG A C 1
ATOM 1359 O O . ARG A 1 186 ? 5.377 -4.829 -23.584 1.00 43.47 186 ARG A O 1
ATOM 1366 N N . LEU A 1 187 ? 5.969 -3.989 -21.572 1.00 42.97 187 LEU A N 1
ATOM 1367 C CA . LEU A 1 187 ? 6.568 -2.758 -22.075 1.00 42.97 187 LEU A CA 1
ATOM 1368 C C . LEU A 1 187 ? 8.088 -2.932 -22.042 1.00 42.97 187 LEU A C 1
ATOM 1370 O O . LEU A 1 187 ? 8.641 -3.199 -20.977 1.00 42.97 187 LEU A O 1
ATOM 1374 N N . LEU A 1 188 ? 8.719 -2.841 -23.212 1.00 42.22 188 LEU A N 1
ATOM 1375 C CA . LEU A 1 188 ? 10.158 -2.627 -23.351 1.00 42.22 188 LEU A CA 1
ATOM 1376 C C . LEU A 1 188 ? 10.346 -1.116 -23.458 1.00 42.22 188 LEU A C 1
ATOM 1378 O O . LEU A 1 188 ? 9.796 -0.522 -24.391 1.00 42.22 188 LEU A O 1
ATOM 1382 N N . LEU A 1 189 ? 11.020 -0.527 -22.475 1.00 40.59 189 LEU A N 1
ATOM 1383 C CA . LEU A 1 189 ? 11.571 0.825 -22.549 1.00 40.59 189 LEU A CA 1
ATOM 1384 C C . LEU A 1 189 ? 13.067 0.703 -22.816 1.00 40.59 189 LEU A C 1
ATOM 1386 O O . LEU A 1 189 ? 13.673 -0.203 -22.189 1.00 40.59 189 LEU A O 1
#

Radius of gyration: 20.16 Å; chains: 1; bounding box: 49×37×55 Å

Secondary structure (DSSP, 8-state):
---GGG---B--SSTT---GGG--SSSPPSSBPPSEEEE---SSTTEEEEEEESPPSEEEEEEEETTTTEEEETT---EE--SSEEEEEEPTTSS-EEEEEE-GGGS-SS-EEEEEEEEE---TTSPPPPHHHHHHT-----EEEE----SS---------SS--SSS---EEEE---SSS---EEEE-

Sequence (189 aa):
MSAIDNIHIRLSGGSGNTDPNTALGGIKSSHRVLSQAVTGLSNITGVTIDYAHSNPLGTATLAYTHSGVTLTWGGGTAVAVATNGTYFLKNSAGDGTLEITVVSASLPVADASDVLTVSVFPNEVFDNISGVEGYNGDTEYRCLYLHNSHVTATYQLNVWIASQPMGDDTGSIRPALATGVRPEWRLLL

pLDDT: mean 83.0, std 17.11, range [34.78, 98.75]